Protein 3QT4 (pdb70)

CATH classification: 3.90.70.10

Foldseek 3Di:
DDPLVVVLVCLCVVLVDDDPDPVLSVLLSVQLVVLVVVQVVQVVCVVVVVFFFHFDDFNCSSPHLVRVLCQLQQAAFPQQADAQDQPPDPQDQKFFCVVFQADAQAALPSFLQLLLVLQQGLVQSQCCPVVVDRFAWASLLLLQPQVVLRGPRSRHDHNQSSLVVCQVAATAGCVVHPRDSDHDHNPDDSVRGPGGFSHKYWFAAQDLVSVSSCCHPRNKKKFFFQDGCQQVGTAAGADADPPADQPSTRGIWIFGMWHADPNFTWTKIAGNRALRGYPRRIYIYTGPPSCGRNRSRTIMHTHD

Nearest PDB structures (foldseek):
  3qt4-assembly1_A  TM=1.003E+00  e=3.198E-70  Tenebrio molitor
  3qj3-assembly2_B  TM=9.341E-01  e=1.009E-37  Tenebrio molitor
  2o6x-assembly1_A-2  TM=9.229E-01  e=3.311E-37  Fasciola hepatica
  3iej-assembly2_B  TM=9.621E-01  e=1.565E-31  Homo sapiens
  1glo-assembly1_A  TM=9.753E-01  e=6.256E-30  Homo sapiens

B-factor: mean 35.81, std 12.4, range [18.65, 113.49]

Sequence (304 aa):
KSLFQEQWSQFKLTHKKKSYSSPIEEEIRRRQLIFKDNVAKIAEHNAKFEKGEVTYSKAMNQQFGDMSKEEFLAYVNRGKAQNLRMMPYYVSSSKKPLAASVDWRSNAVSEVKDQGQCGSSWSFSTTGAVEGQLALQQRRGRLTSLSEQNLIDCSSSYGNAGCDGGWMDSAFSYIHDYGIMSESSAYPYEAQGDYCRFDSSQSVTTLSGYYDLPSGDENSLADAVGQAGPVAVAIDATDELQFYSGGLFYYDQQTCNQSDLNHGVLVVGYGSDNGQDYWILKNSWGSGWGESGYWRQVRNYGNNCGIATAASYPAL

InterPro domains:
  IPR000169 Cysteine peptidase, cysteine active site [PS00139] (134-145)
  IPR000668 Peptidase C1A, papain C-terminal [PF00112] (118-328)
  IPR000668 Peptidase C1A, papain C-terminal [PR00705] (134-149)
  IPR000668 Peptidase C1A, papain C-terminal [PR00705] (277-287)
  IPR000668 Peptidase C1A, papain C-terminal [PR00705] (292-298)
  IPR000668 Peptidase C1A, papain C-terminal [SM00645] (117-329)
  IPR013128 Peptidase C1A [PTHR12411] (22-324)
  IPR013201 Cathepsin propeptide inhibitor domain (I29) [PF08246] (28-88)
  IPR013201 Cathepsin propeptide inhibitor domain (I29) [SM00848] (28-88)
  IPR025660 Cysteine peptidase, histidine active site [PS00639] (275-285)
  IPR038765 Papain-like cysteine peptidase superfamily [SSF54001] (24-328)
  IPR039417 Papain-like cysteine endopeptidase [cd02248] (119-328)

Secondary structure (DSSP, 8-state):
--HHHHHHHHHHHHTT---SSHHHHHHHHHHHHHHHHHHHHHHHHHHTTSSSEEE---GGGG--HHHHHHHHHHT-----EEE-----SPPPS-EE-TTTS-----B--SSB-HHHHHHHHHHHHHIIIIIS----B-HHHHHHH-GGGT--TTB---HHHHHHHHHHS-B-BTTTS---SS-------GGG--B--SEEEEPPTT-HHHHHHHHHHT--EEEEE---GGGTTEEEEEE--SS--SS---EEEEEEEEEEETTEEEEEEE-SB-TTSTBTTEEEEESSSSSGGGTTTT-EEEE-

Structure (mmCIF, N/CA/C/O backbone):
data_3QT4
#
_entry.id   3QT4
#
_cell.length_a   57.634
_cell.length_b   89.322
_cell.length_c   70.076
_cell.angle_alpha   90.00
_cell.angle_beta   92.50
_cell.angle_gamma   90.00
#
_symmetry.space_group_name_H-M   'C 1 2 1'
#
loop_
_entity.id
_entity.type
_entity.pdbx_description
1 polymer 'Cathepsin-L-like midgut cysteine proteinase'
2 non-polymer 'PHOSPHATE ION'
3 non-polymer 'TETRAETHYLENE GLYCOL'
4 non-polymer 1-(2-METHOXY-ETHOXY)-2-{2-[2-(2-METHOXY-ETHOXY]-ETHOXY}-ETHANE
5 water water
#
loop_
_atom_site.group_PDB
_atom_site.id
_atom_site.type_symbol
_atom_site.label_atom_id
_atom_site.label_alt_id
_atom_site.label_comp_id
_atom_site.label_asym_id
_atom_site.label_entity_id
_atom_site.label_seq_id
_atom_site.pdbx_PDB_ins_code
_atom_site.Cartn_x
_atom_site.Cartn_y
_atom_site.Cartn_z
_atom_site.occupancy
_atom_site.B_iso_or_equiv
_atom_site.auth_seq_id
_atom_site.auth_comp_id
_atom_site.auth_asym_id
_atom_site.auth_atom_id
_atom_site.pdbx_PDB_model_num
ATOM 1 N N . LYS A 1 20 ? 29.315 -32.204 29.703 1.00 49.31 3 LYS A N 1
ATOM 2 C CA . LYS A 1 20 ? 27.917 -32.034 29.186 1.00 49.25 3 LYS A CA 1
ATOM 3 C C . LYS A 1 20 ? 27.909 -31.098 27.984 1.00 48.16 3 LYS A C 1
ATOM 4 O O . LYS A 1 20 ? 28.310 -29.938 28.090 1.00 48.48 3 LYS A O 1
ATOM 10 N N . SER A 1 21 ? 27.458 -31.600 26.840 1.00 46.65 4 SER A N 1
ATOM 11 C CA . SER A 1 21 ? 27.446 -30.785 25.635 1.00 45.20 4 SER A CA 1
ATOM 12 C C . SER A 1 21 ? 26.374 -29.703 25.701 1.00 44.13 4 SER A C 1
ATOM 13 O O . SER A 1 21 ? 25.434 -29.790 26.492 1.00 43.53 4 SER A O 1
ATOM 16 N N . LEU A 1 22 ? 26.530 -28.679 24.869 1.00 42.96 5 LEU A N 1
ATOM 17 C CA . LEU A 1 22 ? 25.503 -27.661 24.709 1.00 42.46 5 LEU A CA 1
ATOM 18 C C . LEU A 1 22 ? 24.160 -28.323 24.386 1.00 41.79 5 LEU A C 1
ATOM 19 O O . LEU A 1 22 ? 23.127 -27.995 24.984 1.00 41.61 5 LEU A O 1
ATOM 24 N N . PHE A 1 23 ? 24.195 -29.270 23.453 1.00 40.91 6 PHE A N 1
ATOM 25 C CA . PHE A 1 23 ? 22.990 -29.947 23.035 1.00 40.44 6 PHE A CA 1
ATOM 26 C C . PHE A 1 23 ? 22.330 -30.698 24.167 1.00 40.28 6 PHE A C 1
ATOM 27 O O . PHE A 1 23 ? 21.107 -30.644 24.301 1.00 39.51 6 PHE A O 1
ATOM 35 N N . GLN A 1 24 ? 23.137 -31.427 24.947 1.00 39.92 7 GLN A N 1
ATOM 36 C CA . GLN A 1 24 ? 22.625 -32.180 26.083 1.00 40.23 7 GLN A CA 1
ATOM 37 C C . GLN A 1 24 ? 21.966 -31.237 27.074 1.00 39.33 7 GLN A C 1
ATOM 38 O O . GLN A 1 24 ? 20.910 -31.541 27.631 1.00 38.59 7 GLN A O 1
ATOM 44 N N . GLU A 1 25 ? 22.586 -30.081 27.270 1.00 38.59 8 GLU A N 1
ATOM 45 C CA . GLU A 1 25 ? 22.029 -29.082 28.151 1.00 38.36 8 GLU A CA 1
ATOM 46 C C . GLU A 1 25 ? 20.748 -28.486 27.574 1.00 37.38 8 GLU A C 1
ATOM 47 O O . GLU A 1 25 ? 19.786 -28.298 28.298 1.00 37.01 8 GLU A O 1
ATOM 53 N N . GLN A 1 26 ? 20.742 -28.202 26.274 1.00 36.36 9 GLN A N 1
ATOM 54 C CA . GLN A 1 26 ? 19.533 -27.746 25.605 1.00 35.86 9 GLN A CA 1
ATOM 55 C C . GLN A 1 26 ? 18.417 -28.776 25.769 1.00 34.98 9 GLN A C 1
ATOM 56 O O . GLN A 1 26 ? 17.284 -28.415 26.067 1.00 34.33 9 GLN A O 1
ATOM 62 N N . TRP A 1 27 ? 18.765 -30.050 25.620 1.00 33.72 10 TRP A N 1
ATOM 63 C CA . TRP A 1 27 ? 17.799 -31.144 25.696 1.00 33.57 10 TRP A CA 1
ATOM 64 C C . TRP A 1 27 ? 17.277 -31.275 27.112 1.00 32.87 10 TRP A C 1
ATOM 65 O O . TRP A 1 27 ? 16.071 -31.439 27.339 1.00 31.93 10 TRP A O 1
ATOM 76 N N . SER A 1 28 ? 18.191 -31.168 28.065 1.00 32.39 11 SER A N 1
ATOM 77 C CA . SER A 1 28 ? 17.822 -31.224 29.481 1.00 32.44 11 SER A CA 1
ATOM 78 C C . SER A 1 28 ? 16.899 -30.065 29.842 1.00 31.67 11 SER A C 1
ATOM 79 O O . SER A 1 28 ? 15.878 -30.271 30.480 1.00 32.09 11 SER A O 1
ATOM 82 N N . GLN A 1 29 ? 17.242 -28.861 29.397 1.00 31.59 12 GLN A N 1
ATOM 83 C CA . GLN A 1 29 ? 16.406 -27.683 29.640 1.00 31.46 12 GLN A CA 1
ATOM 84 C C . GLN A 1 29 ? 15.050 -27.840 28.970 1.00 31.06 12 GLN A C 1
ATOM 85 O O . GLN A 1 29 ? 14.014 -27.499 29.546 1.00 30.96 12 GLN A O 1
ATOM 91 N N . PHE A 1 30 ? 15.061 -28.367 27.750 1.00 30.01 13 PHE A N 1
ATOM 92 C CA . PHE A 1 30 ? 13.825 -28.588 27.041 1.00 29.66 13 PHE A CA 1
ATOM 93 C C . PHE A 1 30 ? 12.883 -29.501 27.830 1.00 29.75 13 PHE A C 1
ATOM 94 O O . PHE A 1 30 ? 11.733 -29.154 28.053 1.00 29.46 13 PHE A O 1
ATOM 102 N N . LYS A 1 31 ? 13.382 -30.658 28.259 1.00 29.98 14 LYS A N 1
ATOM 103 C CA . LYS A 1 31 ? 12.548 -31.626 28.960 1.00 30.92 14 LYS A CA 1
ATOM 104 C C . LYS A 1 31 ? 12.042 -31.075 30.284 1.00 30.79 14 LYS A C 1
ATOM 105 O O . LYS A 1 31 ? 10.890 -31.285 30.645 1.00 30.60 14 LYS A O 1
ATOM 111 N N . LEU A 1 32 ? 12.924 -30.389 31.007 1.00 30.79 15 LEU A N 1
ATOM 112 C CA . LEU A 1 32 ? 12.574 -29.839 32.307 1.00 30.75 15 LEU A CA 1
ATOM 113 C C . LEU A 1 32 ? 11.503 -28.769 32.139 1.00 30.95 15 LEU A C 1
ATOM 114 O O . LEU A 1 32 ? 10.416 -28.896 32.682 1.00 30.70 15 LEU A O 1
ATOM 119 N N . THR A 1 33 ? 11.841 -27.734 31.375 1.00 31.52 16 THR A N 1
ATOM 120 C CA . THR A 1 33 ? 10.963 -26.607 31.103 1.00 32.81 16 THR A CA 1
ATOM 121 C C . THR A 1 33 ? 9.610 -27.072 30.609 1.00 33.30 16 THR A C 1
ATOM 122 O O . THR A 1 33 ? 8.582 -26.530 30.994 1.00 33.45 16 THR A O 1
ATOM 126 N N . HIS A 1 34 ? 9.608 -28.088 29.758 1.00 33.32 17 HIS A N 1
ATOM 127 C CA . HIS A 1 34 ? 8.346 -28.509 29.177 1.00 34.03 17 HIS A CA 1
ATOM 128 C C . HIS A 1 34 ? 7.772 -29.749 29.788 1.00 34.69 17 HIS A C 1
ATOM 129 O O . HIS A 1 34 ? 6.934 -30.409 29.179 1.00 35.27 17 HIS A O 1
ATOM 136 N N . LYS A 1 35 ? 8.226 -30.065 30.999 1.00 35.63 18 LYS A N 1
ATOM 137 C CA . LYS A 1 35 ? 7.564 -31.081 31.805 1.00 37.47 18 LYS A CA 1
ATOM 138 C C . LYS A 1 35 ? 7.493 -32.409 31.055 1.00 38.08 18 LYS A C 1
ATOM 139 O O . LYS A 1 35 ? 6.506 -33.163 31.180 1.00 38.33 18 LYS A O 1
ATOM 145 N N A LYS A 1 36 ? 8.537 -32.695 30.280 0.50 38.17 19 LYS A N 1
ATOM 146 N N B LYS A 1 36 ? 8.534 -32.694 30.274 0.50 37.98 19 LYS A N 1
ATOM 147 C CA A LYS A 1 36 ? 8.561 -33.896 29.461 0.50 38.39 19 LYS A CA 1
ATOM 148 C CA B LYS A 1 36 ? 8.552 -33.897 29.455 0.50 38.02 19 LYS A CA 1
ATOM 149 C C A LYS A 1 36 ? 8.860 -35.129 30.291 0.50 38.65 19 LYS A C 1
ATOM 150 C C B LYS A 1 36 ? 8.854 -35.125 30.292 0.50 38.44 19 LYS A C 1
ATOM 151 O O A LYS A 1 36 ? 9.848 -35.182 31.033 0.50 38.85 19 LYS A O 1
ATOM 152 O O B LYS A 1 36 ? 9.839 -35.170 31.040 0.50 38.66 19 LYS A O 1
ATOM 163 N N . SER A 1 37 ? 7.973 -36.108 30.173 1.00 38.50 20 SER A N 1
ATOM 164 C CA . SER A 1 37 ? 8.172 -37.409 30.760 1.00 39.26 20 SER A CA 1
ATOM 165 C C . SER A 1 37 ? 7.659 -38.333 29.678 1.00 38.51 20 SER A C 1
ATOM 166 O O . SER A 1 37 ? 6.446 -38.459 29.486 1.00 38.83 20 SER A O 1
ATOM 169 N N . TYR A 1 38 ? 8.576 -38.932 28.924 1.00 37.06 21 TYR A N 1
ATOM 170 C CA . TYR A 1 38 ? 8.161 -39.708 27.768 1.00 35.93 21 TYR A CA 1
ATOM 171 C C . TYR A 1 38 ? 7.652 -41.077 28.147 1.00 36.09 21 TYR A C 1
ATOM 172 O O . TYR A 1 38 ? 8.006 -41.617 29.188 1.00 36.48 21 TYR A O 1
ATOM 181 N N . SER A 1 39 ? 6.795 -41.609 27.292 1.00 36.44 22 SER A N 1
ATOM 182 C CA . SER A 1 39 ? 6.154 -42.897 27.489 1.00 37.01 22 SER A CA 1
ATOM 183 C C . SER A 1 39 ? 7.164 -44.046 27.636 1.00 36.90 22 SER A C 1
ATOM 184 O O . SER A 1 39 ? 6.865 -45.060 28.275 1.00 37.55 22 SER A O 1
ATOM 187 N N . SER A 1 40 ? 8.360 -43.872 27.077 1.00 35.75 23 SER A N 1
ATOM 188 C CA . SER A 1 40 ? 9.365 -44.936 27.068 1.00 34.43 23 SER A CA 1
ATOM 189 C C . SER A 1 40 ? 10.750 -44.364 26.820 1.00 33.70 23 SER A C 1
ATOM 190 O O . SER A 1 40 ? 10.883 -43.258 26.276 1.00 32.99 23 SER A O 1
ATOM 193 N N . PRO A 1 41 ? 11.794 -45.104 27.235 1.00 33.26 24 PRO A N 1
ATOM 194 C CA . PRO A 1 41 ? 13.139 -44.662 26.904 1.00 32.70 24 PRO A CA 1
ATOM 195 C C . PRO A 1 41 ? 13.342 -44.453 25.406 1.00 32.02 24 PRO A C 1
ATOM 196 O O . PRO A 1 41 ? 13.976 -43.473 25.028 1.00 32.16 24 PRO A O 1
ATOM 200 N N . ILE A 1 42 ? 12.807 -45.349 24.572 1.00 31.55 25 ILE A N 1
ATOM 201 C CA . ILE A 1 42 ? 12.992 -45.216 23.123 1.00 31.38 25 ILE A CA 1
ATOM 202 C C . ILE A 1 42 ? 12.297 -43.958 22.612 1.00 31.05 25 ILE A C 1
ATOM 203 O O . ILE A 1 42 ? 12.849 -43.208 21.816 1.00 30.98 25 ILE A O 1
ATOM 208 N N . GLU A 1 43 ? 11.092 -43.729 23.105 1.00 31.61 26 GLU A N 1
ATOM 209 C CA . GLU A 1 43 ? 10.371 -42.512 22.779 1.00 31.73 26 GLU A CA 1
ATOM 210 C C . GLU A 1 43 ? 11.216 -41.286 23.105 1.00 31.14 26 GLU A C 1
ATOM 211 O O . GLU A 1 43 ? 11.349 -40.391 22.278 1.00 31.06 26 GLU A O 1
ATOM 217 N N A GLU A 1 44 ? 11.812 -41.261 24.292 0.50 31.17 27 GLU A N 1
ATOM 218 N N B GLU A 1 44 ? 11.803 -41.268 24.301 0.50 30.76 27 GLU A N 1
ATOM 219 C CA A GLU A 1 44 ? 12.654 -40.138 24.673 0.50 31.32 27 GLU A CA 1
ATOM 220 C CA B GLU A 1 44 ? 12.673 -40.174 24.728 0.50 30.50 27 GLU A CA 1
ATOM 221 C C A GLU A 1 44 ? 13.834 -39.981 23.722 0.50 31.10 27 GLU A C 1
ATOM 222 C C B GLU A 1 44 ? 13.830 -39.991 23.748 0.50 30.64 27 GLU A C 1
ATOM 223 O O A GLU A 1 44 ? 14.200 -38.861 23.352 0.50 31.00 27 GLU A O 1
ATOM 224 O O B GLU A 1 44 ? 14.175 -38.863 23.385 0.50 30.57 27 GLU A O 1
ATOM 235 N N . ILE A 1 45 ? 14.420 -41.109 23.329 1.00 30.86 28 ILE A N 1
ATOM 236 C CA . ILE A 1 45 ? 15.574 -41.101 22.437 1.00 30.44 28 ILE A CA 1
ATOM 237 C C . ILE A 1 45 ? 15.187 -40.563 21.078 1.00 29.91 28 ILE A C 1
ATOM 238 O O . ILE A 1 45 ? 15.903 -39.746 20.512 1.00 30.03 28 ILE A O 1
ATOM 243 N N A ARG A 1 46 ? 14.045 -41.010 20.568 0.50 29.88 29 ARG A N 1
ATOM 244 N N B ARG A 1 46 ? 14.056 -41.026 20.555 0.50 30.07 29 ARG A N 1
ATOM 245 C CA A ARG A 1 46 ? 13.558 -40.550 19.271 0.50 30.03 29 ARG A CA 1
ATOM 246 C CA B ARG A 1 46 ? 13.562 -40.532 19.273 0.50 30.41 29 ARG A CA 1
ATOM 247 C C A ARG A 1 46 ? 13.218 -39.064 19.306 0.50 29.89 29 ARG A C 1
ATOM 248 C C B ARG A 1 46 ? 13.352 -39.031 19.364 0.50 30.05 29 ARG A C 1
ATOM 249 O O A ARG A 1 46 ? 13.427 -38.358 18.329 0.50 29.82 29 ARG A O 1
ATOM 250 O O B ARG A 1 46 ? 13.795 -38.284 18.503 0.50 29.82 29 ARG A O 1
ATOM 265 N N . ARG A 1 47 ? 12.700 -38.607 20.442 1.00 29.79 30 ARG A N 1
ATOM 266 C CA . ARG A 1 47 ? 12.328 -37.214 20.626 1.00 30.10 30 ARG A CA 1
ATOM 267 C C . ARG A 1 47 ? 13.557 -36.347 20.756 1.00 29.96 30 ARG A C 1
ATOM 268 O O . ARG A 1 47 ? 13.600 -35.241 20.245 1.00 30.17 30 ARG A O 1
ATOM 276 N N . GLN A 1 48 ? 14.569 -36.879 21.424 1.00 30.00 31 GLN A N 1
ATOM 277 C CA . GLN A 1 48 ? 15.842 -36.209 21.526 1.00 30.40 31 GLN A CA 1
ATOM 278 C C . GLN A 1 48 ? 16.402 -35.881 20.151 1.00 30.10 31 GLN A C 1
ATOM 279 O O . GLN A 1 48 ? 16.892 -34.770 19.928 1.00 30.09 31 GLN A O 1
ATOM 285 N N . LEU A 1 49 ? 16.335 -36.857 19.243 1.00 30.01 32 LEU A N 1
ATOM 286 C CA . LEU A 1 49 ? 16.832 -36.694 17.884 1.00 30.27 32 LEU A CA 1
ATOM 287 C C . LEU A 1 49 ? 15.988 -35.687 17.110 1.00 29.68 32 LEU A C 1
ATOM 288 O O . LEU A 1 49 ? 16.514 -34.887 16.345 1.00 29.48 32 LEU A O 1
ATOM 293 N N . ILE A 1 50 ? 14.678 -35.707 17.328 1.00 29.14 33 ILE A N 1
ATOM 294 C CA . ILE A 1 50 ? 13.819 -34.729 16.669 1.00 29.16 33 ILE A CA 1
ATOM 295 C C . ILE A 1 50 ? 14.184 -33.342 17.190 1.00 29.30 33 ILE A C 1
ATOM 296 O O . ILE A 1 50 ? 14.366 -32.405 16.428 1.00 29.45 33 ILE A O 1
ATOM 301 N N . PHE A 1 51 ? 14.341 -33.245 18.503 1.00 29.53 34 PHE A N 1
ATOM 302 C CA . PHE A 1 51 ? 14.734 -32.008 19.149 1.00 29.32 34 PHE A CA 1
ATOM 303 C C . PHE A 1 51 ? 16.032 -31.485 18.570 1.00 29.53 34 PHE A C 1
ATOM 304 O O . PHE A 1 51 ? 16.147 -30.301 18.281 1.00 28.88 34 PHE A O 1
ATOM 312 N N . LYS A 1 52 ? 17.018 -32.372 18.427 1.00 30.92 35 LYS A N 1
ATOM 313 C CA . LYS A 1 52 ? 18.305 -32.014 17.823 1.00 31.79 35 LYS A CA 1
ATOM 314 C C . LYS A 1 52 ? 18.074 -31.416 16.444 1.00 31.50 35 LYS A C 1
ATOM 315 O O . LYS A 1 52 ? 18.627 -30.379 16.111 1.00 31.38 35 LYS A O 1
ATOM 321 N N . ASP A 1 53 ? 17.248 -32.080 15.647 1.00 31.51 36 ASP A N 1
ATOM 322 C CA . ASP A 1 53 ? 16.961 -31.601 14.317 1.00 31.98 36 ASP A CA 1
ATOM 323 C C . ASP A 1 53 ? 16.311 -30.216 14.379 1.00 31.77 36 ASP A C 1
ATOM 324 O O . ASP A 1 53 ? 16.673 -29.307 13.611 1.00 31.77 36 ASP A O 1
ATOM 329 N N . ASN A 1 54 ? 15.378 -30.057 15.314 1.00 30.53 37 ASN A N 1
ATOM 330 C CA . ASN A 1 54 ? 14.679 -28.791 15.498 1.00 30.58 37 ASN A CA 1
ATOM 331 C C . ASN A 1 54 ? 15.606 -27.667 15.936 1.00 30.44 37 ASN A C 1
ATOM 332 O O . ASN A 1 54 ? 15.543 -26.564 15.416 1.00 30.01 37 ASN A O 1
ATOM 337 N N . VAL A 1 55 ? 16.486 -27.967 16.872 1.00 30.87 38 VAL A N 1
ATOM 338 C CA . VAL A 1 55 ? 17.509 -27.012 17.277 1.00 31.27 38 VAL A CA 1
ATOM 339 C C . VAL A 1 55 ? 18.274 -26.510 16.034 1.00 31.45 38 VAL A C 1
ATOM 340 O O . VAL A 1 55 ? 18.493 -25.310 15.889 1.00 31.73 38 VAL A O 1
ATOM 344 N N . ALA A 1 56 ? 18.650 -27.427 15.140 1.00 30.97 39 ALA A N 1
ATOM 345 C CA . ALA A 1 56 ? 19.370 -27.046 13.917 1.00 31.16 39 ALA A CA 1
ATOM 346 C C . ALA A 1 56 ? 18.522 -26.150 13.028 1.00 30.94 39 ALA A C 1
ATOM 347 O O . ALA A 1 56 ? 19.006 -25.133 12.530 1.00 31.23 39 ALA A O 1
ATOM 349 N N . LYS A 1 57 ? 17.255 -26.518 12.857 1.00 30.79 40 LYS A N 1
ATOM 350 C CA . LYS A 1 57 ? 16.335 -25.758 12.011 1.00 31.42 40 LYS A CA 1
ATOM 351 C C . LYS A 1 57 ? 16.130 -24.357 12.548 1.00 31.15 40 LYS A C 1
ATOM 352 O O . LYS A 1 57 ? 16.115 -23.381 11.789 1.00 31.29 40 LYS A O 1
ATOM 358 N N . ILE A 1 58 ? 15.978 -24.270 13.865 1.00 30.54 41 ILE A N 1
ATOM 359 C CA . ILE A 1 58 ? 15.832 -23.006 14.527 1.00 30.61 41 ILE A CA 1
ATOM 360 C C . ILE A 1 58 ? 17.098 -22.194 14.314 1.00 30.96 41 ILE A C 1
ATOM 361 O O . ILE A 1 58 ? 17.018 -21.032 13.914 1.00 31.60 41 ILE A O 1
ATOM 366 N N . ALA A 1 59 ? 18.257 -22.804 14.560 1.00 31.50 42 ALA A N 1
ATOM 367 C CA . ALA A 1 59 ? 19.528 -22.111 14.374 1.00 32.38 42 ALA A CA 1
ATOM 368 C C . ALA A 1 59 ? 19.683 -21.661 12.927 1.00 32.79 42 ALA A C 1
ATOM 369 O O . ALA A 1 59 ? 20.067 -20.528 12.686 1.00 33.39 42 ALA A O 1
ATOM 371 N N . GLU A 1 60 ? 19.348 -22.532 11.973 1.00 33.27 43 GLU A N 1
ATOM 372 C CA . GLU A 1 60 ? 19.403 -22.170 10.553 1.00 34.25 43 GLU A CA 1
ATOM 373 C C . GLU A 1 60 ? 18.507 -20.960 10.300 1.00 34.41 43 GLU A C 1
ATOM 374 O O . GLU A 1 60 ? 18.930 -19.964 9.713 1.00 34.57 43 GLU A O 1
ATOM 380 N N . HIS A 1 61 ? 17.271 -21.030 10.774 1.00 34.40 44 HIS A N 1
ATOM 381 C CA . HIS A 1 61 ? 16.392 -19.890 10.624 1.00 34.05 44 HIS A CA 1
ATOM 382 C C . HIS A 1 61 ? 16.963 -18.634 11.258 1.00 34.26 44 HIS A C 1
ATOM 383 O O . HIS A 1 61 ? 16.910 -17.561 10.660 1.00 33.61 44 HIS A O 1
ATOM 390 N N . ASN A 1 62 ? 17.458 -18.747 12.489 1.00 34.82 45 ASN A N 1
ATOM 391 C CA . ASN A 1 62 ? 17.949 -17.559 13.179 1.00 35.74 45 ASN A CA 1
ATOM 392 C C . ASN A 1 62 ? 19.195 -16.974 12.554 1.00 36.93 45 ASN A C 1
ATOM 393 O O . ASN A 1 62 ? 19.418 -15.775 12.651 1.00 37.44 45 ASN A O 1
ATOM 398 N N . ALA A 1 63 ? 19.991 -17.818 11.898 1.00 38.20 46 ALA A N 1
ATOM 399 C CA . ALA A 1 63 ? 21.130 -17.342 11.117 1.00 38.93 46 ALA A CA 1
ATOM 400 C C . ALA A 1 63 ? 20.603 -16.378 10.066 1.00 39.54 46 ALA A C 1
ATOM 401 O O . ALA A 1 63 ? 21.120 -15.274 9.915 1.00 39.66 46 ALA A O 1
ATOM 403 N N . LYS A 1 64 ? 19.542 -16.790 9.373 1.00 40.18 47 LYS A N 1
ATOM 404 C CA . LYS A 1 64 ? 18.910 -15.962 8.355 1.00 40.85 47 LYS A CA 1
ATOM 405 C C . LYS A 1 64 ? 18.384 -14.674 8.955 1.00 41.40 47 LYS A C 1
ATOM 406 O O . LYS A 1 64 ? 18.519 -13.604 8.357 1.00 41.44 47 LYS A O 1
ATOM 412 N N . PHE A 1 65 ? 17.810 -14.783 10.154 1.00 41.86 48 PHE A N 1
ATOM 413 C CA . PHE A 1 65 ? 17.244 -13.647 10.851 1.00 42.24 48 PHE A CA 1
ATOM 414 C C . PHE A 1 65 ? 18.307 -12.604 11.180 1.00 43.55 48 PHE A C 1
ATOM 415 O O . PHE A 1 65 ? 18.131 -11.424 10.886 1.00 43.74 48 PHE A O 1
ATOM 423 N N . GLU A 1 66 ? 19.406 -13.045 11.789 1.00 44.51 49 GLU A N 1
ATOM 424 C CA . GLU A 1 66 ? 20.502 -12.146 12.131 1.00 45.76 49 GLU A CA 1
ATOM 425 C C . GLU A 1 66 ? 21.098 -11.485 10.884 1.00 46.00 49 GLU A C 1
ATOM 426 O O . GLU A 1 66 ? 21.610 -10.377 10.962 1.00 46.44 49 GLU A O 1
ATOM 432 N N . LYS A 1 67 ? 21.017 -12.167 9.746 1.00 46.21 50 LYS A N 1
ATOM 433 C CA . LYS A 1 67 ? 21.465 -11.603 8.482 1.00 46.44 50 LYS A CA 1
ATOM 434 C C . LYS A 1 67 ? 20.415 -10.673 7.875 1.00 46.65 50 LYS A C 1
ATOM 435 O O . LYS A 1 67 ? 20.655 -10.050 6.835 1.00 47.40 50 LYS A O 1
ATOM 441 N N . GLY A 1 68 ? 19.252 -10.585 8.519 1.00 46.36 51 GLY A N 1
ATOM 442 C CA . GLY A 1 68 ? 18.179 -9.718 8.056 1.00 45.69 51 GLY A CA 1
ATOM 443 C C . GLY A 1 68 ? 17.491 -10.276 6.826 1.00 45.45 51 GLY A C 1
ATOM 444 O O . GLY A 1 68 ? 16.844 -9.541 6.077 1.00 45.31 51 GLY A O 1
ATOM 445 N N . GLU A 1 69 ? 17.640 -11.581 6.617 1.00 44.83 52 GLU A N 1
ATOM 446 C CA . GLU A 1 69 ? 17.003 -12.263 5.498 1.00 44.38 52 GLU A CA 1
ATOM 447 C C . GLU A 1 69 ? 15.578 -12.703 5.842 1.00 43.51 52 GLU A C 1
ATOM 448 O O . GLU A 1 69 ? 14.807 -13.075 4.957 1.00 43.59 52 GLU A O 1
ATOM 454 N N . VAL A 1 70 ? 15.240 -12.664 7.131 1.00 42.36 53 VAL A N 1
ATOM 455 C CA . VAL A 1 70 ? 13.871 -12.895 7.594 1.00 41.08 53 VAL A CA 1
ATOM 456 C C . VAL A 1 70 ? 13.577 -11.907 8.711 1.00 39.87 53 VAL A C 1
ATOM 457 O O . VAL A 1 70 ? 14.482 -11.483 9.414 1.00 40.46 53 VAL A O 1
ATOM 461 N N . THR A 1 71 ? 12.318 -11.535 8.868 1.00 38.84 54 THR A N 1
ATOM 462 C CA . THR A 1 71 ? 11.943 -10.469 9.791 1.00 38.14 54 THR A CA 1
ATOM 463 C C . THR A 1 71 ? 11.566 -10.997 11.162 1.00 36.94 54 THR A C 1
ATOM 464 O O . THR A 1 71 ? 11.278 -10.226 12.087 1.00 37.69 54 THR A O 1
ATOM 468 N N . TYR A 1 72 ? 11.570 -12.314 11.306 1.00 34.99 55 TYR A N 1
ATOM 469 C CA . TYR A 1 72 ? 11.169 -12.895 12.565 1.00 33.06 55 TYR A CA 1
ATOM 470 C C . TYR A 1 72 ? 12.139 -13.978 12.976 1.00 31.78 55 TYR A C 1
ATOM 471 O O . TYR A 1 72 ? 12.792 -14.588 12.141 1.00 31.63 55 TYR A O 1
ATOM 480 N N . SER A 1 73 ? 12.197 -14.223 14.274 1.00 30.70 56 SER A N 1
ATOM 481 C CA . SER A 1 73 ? 13.148 -15.150 14.833 1.00 30.24 56 SER A CA 1
ATOM 482 C C . SER A 1 73 ? 12.405 -16.406 15.222 1.00 29.58 56 SER A C 1
ATOM 483 O O . SER A 1 73 ? 11.177 -16.398 15.400 1.00 29.60 56 SER A O 1
ATOM 486 N N . LYS A 1 74 ? 13.154 -17.483 15.365 1.00 29.08 57 LYS A N 1
ATOM 487 C CA . LYS A 1 74 ? 12.606 -18.694 15.934 1.00 29.06 57 LYS A CA 1
ATOM 488 C C . LYS A 1 74 ? 13.265 -19.003 17.259 1.00 29.16 57 LYS A C 1
ATOM 489 O O . LYS A 1 74 ? 14.335 -18.478 17.566 1.00 29.80 57 LYS A O 1
ATOM 495 N N . ALA A 1 75 ? 12.597 -19.816 18.068 1.00 28.81 58 ALA A N 1
ATOM 496 C CA . ALA A 1 75 ? 13.155 -20.236 19.332 1.00 28.50 58 ALA A CA 1
ATOM 497 C C . ALA A 1 75 ? 12.505 -21.536 19.725 1.00 28.51 58 ALA A C 1
ATOM 498 O O . ALA A 1 75 ? 11.383 -21.841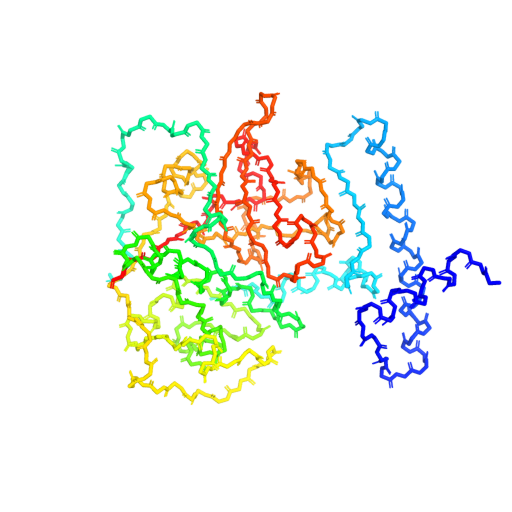 19.310 1.00 27.80 58 ALA A O 1
ATOM 500 N N . MET A 1 76 ? 13.230 -22.286 20.542 1.00 28.27 59 MET A N 1
ATOM 501 C CA . MET A 1 76 ? 12.744 -23.530 21.081 1.00 28.08 59 MET A CA 1
ATOM 502 C C . MET A 1 76 ? 11.486 -23.268 21.893 1.00 27.76 59 MET A C 1
ATOM 503 O O . MET A 1 76 ? 11.322 -22.221 22.509 1.00 27.87 59 MET A O 1
ATOM 508 N N . ASN A 1 77 ? 10.577 -24.217 21.872 1.00 26.98 60 ASN A N 1
ATOM 509 C CA . ASN A 1 77 ? 9.408 -24.115 22.700 1.00 26.93 60 ASN A CA 1
ATOM 510 C C . ASN A 1 77 ? 8.975 -25.545 22.949 1.00 27.15 60 ASN A C 1
ATOM 511 O O . ASN A 1 77 ? 9.726 -26.474 22.630 1.00 27.89 60 ASN A O 1
ATOM 516 N N . GLN A 1 78 ? 7.767 -25.737 23.463 1.00 26.70 61 GLN A N 1
ATOM 517 C CA A GLN A 1 78 ? 7.370 -27.085 23.838 0.50 27.01 61 GLN A CA 1
ATOM 518 C CA B GLN A 1 78 ? 7.241 -27.047 23.821 0.50 26.60 61 GLN A CA 1
ATOM 519 C C . GLN A 1 78 ? 7.182 -28.008 22.631 1.00 26.67 61 GLN A C 1
ATOM 520 O O . GLN A 1 78 ? 7.096 -29.226 22.796 1.00 26.41 61 GLN A O 1
ATOM 531 N N . PHE A 1 79 ? 7.190 -27.450 21.417 1.00 26.53 62 PHE A N 1
ATOM 532 C CA . PHE A 1 79 ? 7.130 -28.281 20.206 1.00 26.22 62 PHE A CA 1
ATOM 533 C C . PHE A 1 79 ? 8.506 -28.737 19.749 1.00 26.42 62 PHE A C 1
ATOM 534 O O . PHE A 1 79 ? 8.662 -29.290 18.650 1.00 26.56 62 PHE A O 1
ATOM 542 N N . GLY A 1 80 ? 9.502 -28.499 20.590 1.00 26.66 63 GLY A N 1
ATOM 543 C CA . GLY A 1 80 ? 10.878 -28.824 20.250 1.00 27.58 63 GLY A CA 1
ATOM 544 C C . GLY A 1 80 ? 11.082 -30.267 19.882 1.00 27.80 63 GLY A C 1
ATOM 545 O O . GLY A 1 80 ? 11.981 -30.579 19.136 1.00 28.53 63 GLY A O 1
ATOM 546 N N . ASP A 1 81 ? 10.228 -31.148 20.386 1.00 28.45 64 ASP A N 1
ATOM 547 C CA . ASP A 1 81 ? 10.419 -32.570 20.204 1.00 29.25 64 ASP A CA 1
ATOM 548 C C . ASP A 1 81 ? 9.472 -33.128 19.150 1.00 29.87 64 ASP A C 1
ATOM 549 O O . ASP A 1 81 ? 9.259 -34.338 19.064 1.00 29.80 64 ASP A O 1
ATOM 554 N N . MET A 1 82 ? 8.890 -32.227 18.364 1.00 30.06 65 MET A N 1
ATOM 555 C CA . MET A 1 82 ? 7.976 -32.616 17.312 1.00 30.40 65 MET A CA 1
ATOM 556 C C . MET A 1 82 ? 8.592 -32.345 15.971 1.00 30.07 65 MET A C 1
ATOM 557 O O . MET A 1 82 ? 9.211 -31.309 15.748 1.00 29.82 65 MET A O 1
ATOM 562 N N . SER A 1 83 ? 8.422 -33.301 15.079 1.00 30.38 66 SER A N 1
ATOM 563 C CA . SER A 1 83 ? 8.898 -33.158 13.721 1.00 30.97 66 SER A CA 1
ATOM 564 C C . SER A 1 83 ? 7.919 -32.258 12.991 1.00 30.94 66 SER A C 1
ATOM 565 O O . SER A 1 83 ? 6.800 -32.013 13.473 1.00 30.25 66 SER A O 1
ATOM 568 N N . LYS A 1 84 ? 8.328 -31.775 11.826 1.00 31.58 67 LYS A N 1
ATOM 569 C CA . LYS A 1 84 ? 7.445 -30.956 11.011 1.00 32.57 67 LYS A CA 1
ATOM 570 C C . LYS A 1 84 ? 6.160 -31.700 10.673 1.00 31.69 67 LYS A C 1
ATOM 571 O O . LYS A 1 84 ? 5.103 -31.101 10.658 1.00 31.31 67 LYS A O 1
ATOM 577 N N . GLU A 1 85 ? 6.268 -33.001 10.401 1.00 31.15 68 GLU A N 1
ATOM 578 C CA . GLU A 1 85 ? 5.111 -33.840 10.106 1.00 31.38 68 GLU A CA 1
ATOM 579 C C . GLU A 1 85 ? 4.162 -33.901 11.296 1.00 30.26 68 GLU A C 1
ATOM 580 O O . GLU A 1 85 ? 2.961 -33.756 11.145 1.00 30.40 68 GLU A O 1
ATOM 586 N N . GLU A 1 86 ? 4.707 -34.137 12.479 1.00 29.58 69 GLU A N 1
ATOM 587 C CA . GLU A 1 86 ? 3.879 -34.145 13.682 1.00 29.29 69 GLU A CA 1
ATOM 588 C C . GLU A 1 86 ? 3.294 -32.790 13.956 1.00 28.72 69 GLU A C 1
ATOM 589 O O . GLU A 1 86 ? 2.145 -32.694 14.326 1.00 29.40 69 GLU A O 1
ATOM 595 N N . PHE A 1 87 ? 4.082 -31.740 13.779 1.00 28.43 70 PHE A N 1
ATOM 596 C CA . PHE A 1 87 ? 3.535 -30.423 13.979 1.00 28.06 70 PHE A CA 1
ATOM 597 C C . PHE A 1 87 ? 2.401 -30.146 13.010 1.00 27.83 70 PHE A C 1
ATOM 598 O O . PHE A 1 87 ? 1.362 -29.644 13.414 1.00 26.45 70 PHE A O 1
ATOM 606 N N . LEU A 1 88 ? 2.612 -30.477 11.735 1.00 27.99 71 LEU A N 1
ATOM 607 C CA . LEU A 1 88 ? 1.549 -30.312 10.752 1.00 28.64 71 LEU A C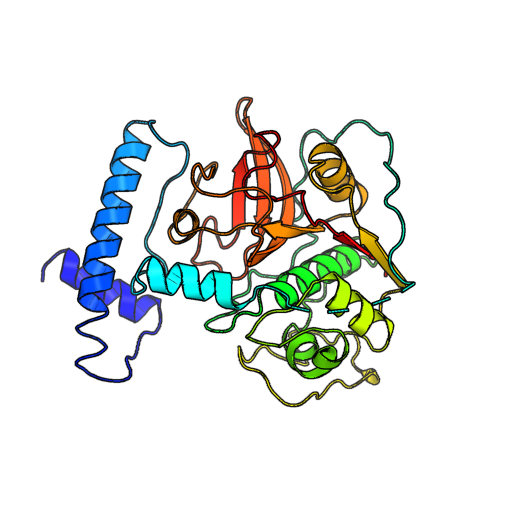A 1
ATOM 608 C C . LEU A 1 88 ? 0.341 -31.172 11.096 1.00 28.70 71 LEU A C 1
ATOM 609 O O . LEU A 1 88 ? -0.776 -30.711 11.002 1.00 29.69 71 LEU A O 1
ATOM 614 N N . ALA A 1 89 ? 0.556 -32.424 11.493 1.00 28.81 72 ALA A N 1
ATOM 615 C CA . ALA A 1 89 ? -0.568 -33.259 11.904 1.00 28.63 72 ALA A CA 1
ATOM 616 C C . ALA A 1 89 ? -1.279 -32.548 13.048 1.00 28.41 72 ALA A C 1
ATOM 617 O O . ALA A 1 89 ? -2.501 -32.507 13.103 1.00 28.37 72 ALA A O 1
ATOM 619 N N . TYR A 1 90 ? -0.492 -31.985 13.960 1.00 28.31 73 TYR A N 1
ATOM 620 C CA . TYR A 1 90 ? -1.036 -31.285 15.111 1.00 28.48 73 TYR A CA 1
ATOM 621 C C . TYR A 1 90 ? -1.958 -30.135 14.712 1.00 28.27 73 TYR A C 1
ATOM 622 O O . TYR A 1 90 ? -3.116 -30.066 15.157 1.00 27.79 73 TYR A O 1
ATOM 631 N N . VAL A 1 91 ? -1.463 -29.234 13.873 1.00 28.28 74 VAL A N 1
ATOM 632 C CA . VAL A 1 91 ? -2.301 -28.105 13.449 1.00 28.88 74 VAL A CA 1
ATOM 633 C C . VAL A 1 91 ? -3.422 -28.568 12.511 1.00 29.75 74 VAL A C 1
ATOM 634 O O . VAL A 1 91 ? -4.503 -27.997 12.504 1.00 30.07 74 VAL A O 1
ATOM 638 N N . ASN A 1 92 ? -3.179 -29.628 11.746 1.00 30.67 75 ASN A N 1
ATOM 639 C CA . ASN A 1 92 ? -4.229 -30.184 10.882 1.00 31.80 75 ASN A CA 1
ATOM 640 C C . ASN A 1 92 ? -5.295 -30.969 11.621 1.00 32.69 75 ASN A C 1
ATOM 641 O O . ASN A 1 92 ? -6.396 -31.176 11.105 1.00 32.43 75 ASN A O 1
ATOM 646 N N . ARG A 1 93 ? -4.973 -31.401 12.834 1.00 33.39 76 ARG A N 1
ATOM 647 C CA . ARG A 1 93 ? -5.871 -32.267 13.553 1.00 35.05 76 ARG A CA 1
ATOM 648 C C . ARG A 1 93 ? -7.191 -31.569 13.847 1.00 36.30 76 ARG A C 1
ATOM 649 O O . ARG A 1 93 ? -8.237 -32.215 13.927 1.00 36.46 76 ARG A O 1
ATOM 657 N N . GLY A 1 94 ? -7.135 -30.250 14.008 1.00 37.48 77 GLY A N 1
ATOM 658 C CA . GLY A 1 94 ? -8.318 -29.468 14.355 1.00 39.85 77 GLY A CA 1
ATOM 659 C C . GLY A 1 94 ? -9.060 -28.808 13.206 1.00 40.89 77 GLY A C 1
ATOM 660 O O . GLY A 1 94 ? -9.867 -27.914 13.432 1.00 40.64 77 GLY A O 1
ATOM 661 N N . LYS A 1 95 ? -8.788 -29.239 11.980 1.00 42.91 78 LYS A N 1
ATOM 662 C CA . LYS A 1 95 ? -9.573 -28.799 10.826 1.00 45.39 78 LYS A CA 1
ATOM 663 C C . LYS A 1 95 ? -11.044 -29.147 11.030 1.00 46.83 78 LYS A C 1
ATOM 664 O O . LYS A 1 95 ? -11.370 -30.307 11.266 1.00 47.09 78 LYS A O 1
ATOM 670 N N . ALA A 1 96 ? -11.915 -28.143 10.932 1.00 48.76 79 ALA A N 1
ATOM 671 C CA . ALA A 1 96 ? -13.372 -28.316 11.023 1.00 50.72 79 ALA A CA 1
ATOM 672 C C . ALA A 1 96 ? -13.924 -29.224 9.919 1.00 52.41 79 ALA A C 1
ATOM 673 O O . ALA A 1 96 ? -13.407 -29.226 8.799 1.00 52.69 79 ALA A O 1
ATOM 675 N N . GLN A 1 97 ? -14.981 -29.975 10.236 1.00 54.23 80 GLN A N 1
ATOM 676 C CA . GLN A 1 97 ? -15.633 -30.857 9.265 1.00 55.91 80 GLN A CA 1
ATOM 677 C C . GLN A 1 97 ? -16.799 -30.167 8.544 1.00 56.34 80 GLN A C 1
ATOM 678 O O . GLN A 1 97 ? -17.768 -29.716 9.170 1.00 56.91 80 GLN A O 1
ATOM 684 N N . ASN A 1 104 ? -30.078 -17.433 10.229 1.00 58.93 87 ASN A N 1
ATOM 685 C CA . ASN A 1 104 ? -29.715 -18.262 11.374 1.00 58.31 87 ASN A CA 1
ATOM 686 C C . ASN A 1 104 ? -29.152 -17.390 12.498 1.00 57.89 87 ASN A C 1
ATOM 687 O O . ASN A 1 104 ? -29.904 -16.647 13.140 1.00 58.12 87 ASN A O 1
ATOM 692 N N . LEU A 1 105 ? -27.844 -17.473 12.738 1.00 56.80 88 LEU A N 1
ATOM 693 C CA . LEU A 1 105 ? -27.204 -16.620 13.738 1.00 55.77 88 LEU A CA 1
ATOM 694 C C . LEU A 1 105 ? -26.154 -15.738 13.105 1.00 55.11 88 LEU A C 1
ATOM 695 O O . LEU A 1 105 ? -25.729 -14.751 13.696 1.00 54.75 88 LEU A O 1
ATOM 700 N N . ARG A 1 106 ? -25.745 -16.110 11.896 1.00 54.83 89 ARG A N 1
ATOM 701 C CA . ARG A 1 106 ? -24.805 -15.327 11.122 1.00 54.96 89 ARG A CA 1
ATOM 702 C C . ARG A 1 106 ? -25.458 -14.006 10.737 1.00 55.29 89 ARG A C 1
ATOM 703 O O . ARG A 1 106 ? -26.502 -13.972 10.073 1.00 55.31 89 ARG A O 1
ATOM 711 N N . MET A 1 107 ? -24.848 -12.927 11.200 1.00 55.66 90 MET A N 1
ATOM 712 C CA A MET A 1 107 ? -25.281 -11.574 10.866 0.50 55.93 90 MET A CA 1
ATOM 713 C CA B MET A 1 107 ? -25.280 -11.587 10.837 0.50 55.87 90 MET A CA 1
ATOM 714 C C . MET A 1 107 ? -24.286 -10.997 9.860 1.00 56.03 90 MET A C 1
ATOM 715 O O . MET A 1 107 ? -23.082 -11.309 9.924 1.00 56.04 90 MET A O 1
ATOM 724 N N . PRO A 1 108 ? -24.768 -10.144 8.930 1.00 56.31 91 PRO A N 1
ATOM 725 C CA . PRO A 1 108 ? -23.768 -9.691 7.971 1.00 56.26 91 PRO A CA 1
ATOM 726 C C . PRO A 1 108 ? -22.892 -8.622 8.610 1.00 55.96 91 PRO A C 1
ATOM 727 O O . PRO A 1 108 ? -23.408 -7.764 9.347 1.00 56.12 91 PRO A O 1
ATOM 731 N N . TYR A 1 109 ? -21.583 -8.697 8.384 1.00 55.64 92 TYR A N 1
ATOM 732 C CA A TYR A 1 109 ? -20.744 -7.608 8.839 0.80 55.54 92 TYR A CA 1
ATOM 733 C CA B TYR A 1 109 ? -20.675 -7.633 8.774 0.20 55.74 92 TYR A CA 1
ATOM 734 C C . TYR A 1 109 ? -21.091 -6.364 8.044 1.00 55.86 92 TYR A C 1
ATOM 735 O O . TYR A 1 109 ? -21.374 -6.412 6.837 1.00 56.33 92 TYR A O 1
ATOM 752 N N . VAL A 1 110 ? -21.130 -5.256 8.762 1.00 55.84 93 VAL A N 1
ATOM 753 C CA . VAL A 1 110 ? -21.310 -3.972 8.160 1.00 55.81 93 VAL A CA 1
ATOM 754 C C . VAL A 1 110 ? -20.034 -3.264 8.553 1.00 55.92 93 VAL A C 1
ATOM 755 O O . VAL A 1 110 ? -19.713 -3.160 9.741 1.00 55.69 93 VAL A O 1
ATOM 759 N N A SER A 1 111 ? -19.370 -2.762 7.532 0.50 55.97 94 SER A N 1
ATOM 760 N N C SER A 1 111 ? -19.217 -2.848 7.576 0.50 56.10 94 SER A N 1
ATOM 761 C CA A SER A 1 111 ? -18.267 -1.849 7.726 0.38 56.12 94 SER A CA 1
ATOM 762 C CA C SER A 1 111 ? -17.933 -2.146 7.855 0.62 56.37 94 SER A CA 1
ATOM 763 C C A SER A 1 111 ? -18.705 -0.757 8.692 0.50 56.18 94 SER A C 1
ATOM 764 C C C SER A 1 111 ? -18.266 -0.721 8.374 0.50 56.39 94 SER A C 1
ATOM 765 O O A SER A 1 111 ? -19.846 -0.272 8.643 0.50 56.08 94 SER A O 1
ATOM 766 O O C SER A 1 111 ? -18.940 0.042 7.683 0.50 56.43 94 SER A O 1
ATOM 771 N N . SER A 1 112 ? -17.802 -0.395 9.589 1.00 56.45 95 SER A N 1
ATOM 772 C CA . SER A 1 112 ? -18.061 0.842 10.336 1.00 56.99 95 SER A CA 1
ATOM 773 C C . SER A 1 112 ? -17.979 2.090 9.445 1.00 57.46 95 SER A C 1
ATOM 774 O O . SER A 1 112 ? -18.599 3.113 9.738 1.00 57.77 95 SER A O 1
ATOM 777 N N . LYS A 1 113 ? -17.211 1.972 8.361 1.00 57.94 96 LYS A N 1
ATOM 778 C CA . LYS A 1 113 ? -16.966 3.045 7.394 1.00 58.54 96 LYS A CA 1
ATOM 779 C C . LYS A 1 113 ? -16.194 4.198 8.035 1.00 58.70 96 LYS A C 1
ATOM 780 O O . LYS A 1 113 ? -16.372 5.377 7.683 1.00 59.23 96 LYS A O 1
ATOM 786 N N . LYS A 1 114 ? -15.319 3.840 8.969 1.00 58.36 97 LYS A N 1
ATOM 787 C CA . LYS A 1 114 ? -14.488 4.815 9.660 1.00 58.18 97 LYS A CA 1
ATOM 788 C C . LYS A 1 114 ? -13.031 4.619 9.261 1.00 57.85 97 LYS A C 1
ATOM 789 O O . LYS A 1 114 ? -12.672 3.547 8.761 1.00 58.29 97 LYS A O 1
ATOM 795 N N . PRO A 1 115 ? -12.185 5.650 9.462 0.30 57.27 98 PRO A N 1
ATOM 796 C CA . PRO A 1 115 ? -10.766 5.439 9.205 0.30 56.76 98 PRO A CA 1
ATOM 797 C C . PRO A 1 115 ? -10.260 4.301 10.077 0.30 56.26 98 PRO A C 1
ATOM 798 O O . PRO A 1 115 ? -10.617 4.231 11.256 0.30 56.20 98 PRO A O 1
ATOM 802 N N . LEU A 1 116 ? -9.468 3.400 9.502 1.00 55.70 99 LEU A N 1
ATOM 803 C CA . LEU A 1 116 ? -8.822 2.368 10.309 1.00 54.70 99 LEU A CA 1
ATOM 804 C C . LEU A 1 116 ? -7.995 3.069 11.365 1.00 53.74 99 LEU A C 1
ATOM 805 O O . LEU A 1 116 ? -7.221 3.980 11.035 1.00 53.69 99 LEU A O 1
ATOM 810 N N . ALA A 1 117 ? -8.189 2.677 12.630 1.00 52.45 100 ALA A N 1
ATOM 811 C CA . ALA A 1 117 ? -7.359 3.183 13.720 1.00 50.80 100 ALA A CA 1
ATOM 812 C C . ALA A 1 117 ? -5.980 2.748 13.331 1.00 49.74 100 ALA A C 1
ATOM 813 O O . ALA A 1 117 ? -5.811 1.652 12.790 1.00 50.32 100 ALA A O 1
ATOM 815 N N . ALA A 1 118 ? -4.993 3.606 13.532 1.00 48.14 101 ALA A N 1
ATOM 816 C CA . ALA A 1 118 ? -3.663 3.285 13.054 1.00 46.59 101 ALA A CA 1
ATOM 817 C C . ALA A 1 118 ? -3.280 1.922 13.613 1.00 45.29 101 ALA A C 1
ATOM 818 O O . ALA A 1 118 ? -2.695 1.080 12.923 1.00 45.02 101 ALA A O 1
ATOM 820 N N . SER A 1 119 ? -3.633 1.716 14.877 1.00 43.27 102 SER A N 1
ATOM 821 C CA . SER A 1 119 ? -3.192 0.552 15.592 1.00 41.12 102 SER A CA 1
ATOM 822 C C . SER A 1 119 ? -4.160 0.198 16.706 1.00 39.59 102 SER A C 1
ATOM 823 O O . SER A 1 119 ? -4.796 1.071 17.314 1.00 38.69 102 SER A O 1
ATOM 826 N N . VAL A 1 120 ? -4.287 -1.103 16.936 1.00 37.04 103 VAL A N 1
ATOM 827 C CA . VAL A 1 120 ? -5.189 -1.639 17.941 1.00 35.14 103 VAL A CA 1
ATOM 828 C C . VAL A 1 120 ? -4.456 -2.782 18.607 1.00 33.52 103 VAL A C 1
ATOM 829 O O . VAL A 1 120 ? -3.748 -3.547 17.949 1.00 32.67 103 VA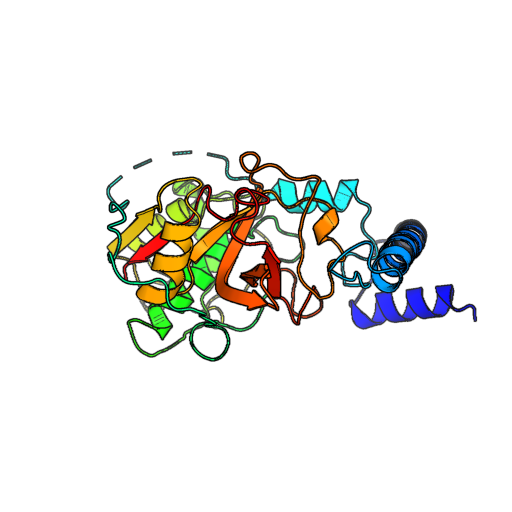L A O 1
ATOM 833 N N . ASP A 1 121 ? -4.603 -2.874 19.914 1.00 31.61 104 ASP A N 1
ATOM 834 C CA . ASP A 1 121 ? -3.992 -3.939 20.668 1.00 31.24 104 ASP A CA 1
ATOM 835 C C . ASP A 1 121 ? -4.850 -4.192 21.888 1.00 31.47 104 ASP A C 1
ATOM 836 O O . ASP A 1 121 ? -4.879 -3.383 22.824 1.00 31.27 104 ASP A O 1
ATOM 841 N N . TRP A 1 122 ? -5.556 -5.317 21.854 1.00 30.74 105 TRP A N 1
ATOM 842 C CA . TRP A 1 122 ? -6.513 -5.663 22.879 1.00 30.91 105 TRP A CA 1
ATOM 843 C C . TRP A 1 122 ? -5.901 -6.413 24.044 1.00 31.09 105 TRP A C 1
ATOM 844 O O . TRP A 1 122 ? -6.609 -6.755 24.991 1.00 30.59 105 TRP A O 1
ATOM 855 N N . ARG A 1 123 ? -4.597 -6.657 23.970 1.00 31.34 106 ARG A N 1
ATOM 856 C CA . ARG A 1 123 ? -3.932 -7.504 24.941 1.00 32.69 106 ARG A CA 1
ATOM 857 C C . ARG A 1 123 ? -3.963 -7.021 26.372 1.00 33.58 106 ARG A C 1
ATOM 858 O O . ARG A 1 123 ? -3.953 -7.827 27.289 1.00 34.37 106 ARG A O 1
ATOM 866 N N . SER A 1 124 ? -3.998 -5.711 26.576 1.00 34.09 107 SER A N 1
ATOM 867 C CA . SER A 1 124 ? -3.976 -5.207 27.943 1.00 34.77 107 SER A CA 1
ATOM 868 C C . SER A 1 124 ? -5.338 -5.330 28.607 1.00 35.05 107 SER A C 1
ATOM 869 O O . SER A 1 124 ? -5.421 -5.366 29.831 1.00 35.71 107 SER A O 1
ATOM 872 N N . ASN A 1 125 ? -6.402 -5.421 27.814 1.00 35.11 108 ASN A N 1
ATOM 873 C CA . ASN A 1 125 ? -7.730 -5.253 28.378 1.00 35.69 108 ASN A CA 1
ATOM 874 C C . ASN A 1 125 ? -8.834 -6.176 27.878 1.00 34.65 108 ASN A C 1
ATOM 875 O O . ASN A 1 125 ? -9.855 -6.298 28.517 1.00 35.44 108 ASN A O 1
ATOM 880 N N . ALA A 1 126 ? -8.662 -6.817 26.735 1.00 33.68 109 ALA A N 1
ATOM 881 C CA . ALA A 1 126 ? -9.785 -7.560 26.187 1.00 32.51 109 ALA A CA 1
ATOM 882 C C . ALA A 1 126 ? -9.418 -9.003 25.892 1.00 31.83 109 ALA A C 1
ATOM 883 O O . ALA A 1 126 ? -10.097 -9.676 25.124 1.00 31.37 109 ALA A O 1
ATOM 885 N N . VAL A 1 127 ? -8.336 -9.478 26.498 1.00 31.03 110 VAL A N 1
ATOM 886 C CA . VAL A 1 127 ? -7.906 -10.850 26.262 1.00 31.23 110 VAL A CA 1
ATOM 887 C C . VAL A 1 127 ? -7.679 -11.579 27.574 1.00 31.01 110 VAL A C 1
ATOM 888 O O . VAL A 1 127 ? -7.205 -11.003 28.553 1.00 31.63 110 VAL A O 1
ATOM 892 N N . SER A 1 128 ? -8.034 -12.850 27.595 1.00 30.50 111 SER A N 1
ATOM 893 C CA . SER A 1 128 ? -7.688 -13.692 28.731 1.00 29.31 111 SER A CA 1
ATOM 894 C C . SER A 1 128 ? -6.220 -14.048 28.617 1.00 28.51 111 SER A C 1
ATOM 895 O O . SER A 1 128 ? -5.559 -13.696 27.650 1.00 28.25 111 SER A O 1
ATOM 898 N N . GLU A 1 129 ? -5.724 -14.769 29.610 1.00 28.42 112 GLU A N 1
ATOM 899 C CA . GLU A 1 129 ? -4.382 -15.317 29.587 1.00 28.34 112 GLU A CA 1
ATOM 900 C C . GLU A 1 129 ? -4.218 -16.151 28.320 1.00 27.30 112 GLU A C 1
ATOM 901 O O . GLU A 1 129 ? -5.190 -16.628 27.739 1.00 26.98 112 GLU A O 1
ATOM 907 N N . VAL A 1 130 ? -2.982 -16.288 27.880 1.00 27.05 113 VAL A N 1
ATOM 908 C CA . VAL A 1 130 ? -2.660 -17.195 26.803 1.00 27.02 113 VAL A CA 1
ATOM 909 C C . VAL A 1 130 ? -2.862 -18.595 27.346 1.00 26.92 113 VAL A C 1
ATOM 910 O O . VAL A 1 130 ? -2.423 -18.941 28.449 1.00 27.43 113 VAL A O 1
ATOM 914 N N . LYS A 1 131 ? -3.562 -19.394 26.575 1.00 25.90 114 LYS A N 1
ATOM 915 C CA . LYS A 1 131 ? -3.862 -20.729 26.990 1.00 25.65 114 LYS A CA 1
ATOM 916 C C . LYS A 1 131 ? -3.102 -21.675 26.091 1.00 25.94 114 LYS A C 1
ATOM 917 O O . LYS A 1 131 ? -2.344 -21.256 25.202 1.00 25.31 114 LYS A O 1
ATOM 923 N N . ASP A 1 132 ? -3.297 -22.954 26.342 1.00 26.20 115 ASP A N 1
ATOM 924 C CA . ASP A 1 132 ? -2.577 -23.950 25.620 1.00 27.69 115 ASP A CA 1
ATOM 925 C C . ASP A 1 132 ? -3.529 -25.093 25.336 1.00 27.42 115 ASP A C 1
ATOM 926 O O . ASP A 1 132 ? -3.971 -25.768 26.242 1.00 28.42 115 ASP A O 1
ATOM 931 N N . GLN A 1 133 ? -3.835 -25.300 24.070 1.00 27.54 116 GLN A N 1
ATOM 932 C CA . GLN A 1 133 ? -4.756 -26.356 23.686 1.00 27.43 116 GLN A CA 1
ATOM 933 C C . GLN A 1 133 ? -4.152 -27.727 23.919 1.00 27.35 116 GLN A C 1
ATOM 934 O O . GLN A 1 133 ? -4.868 -28.718 23.906 1.00 27.14 116 GLN A O 1
ATOM 940 N N . GLY A 1 134 ? -2.836 -27.772 24.118 1.00 27.87 117 GLY A N 1
ATOM 941 C CA . GLY A 1 134 ? -2.131 -29.016 24.359 1.00 29.06 117 GLY A CA 1
ATOM 942 C C . GLY A 1 134 ? -2.251 -29.931 23.162 1.00 30.09 117 GLY A C 1
ATOM 943 O O . GLY A 1 134 ? -2.335 -29.459 22.013 1.00 29.89 117 GLY A O 1
ATOM 944 N N . GLN A 1 135 ? -2.280 -31.233 23.436 1.00 31.16 118 GLN A N 1
ATOM 945 C CA . GLN A 1 135 ? -2.321 -32.264 22.398 1.00 32.63 118 GLN A CA 1
ATOM 946 C C . GLN A 1 135 ? -3.766 -32.604 22.116 1.00 31.85 118 GLN A C 1
ATOM 947 O O . GLN A 1 135 ? -4.256 -33.692 22.449 1.00 33.22 118 GLN A O 1
ATOM 953 N N . CYS A 1 136 ? -4.439 -31.657 21.497 1.00 30.29 119 CYS A N 1
ATOM 954 C CA . CYS A 1 136 ? -5.864 -31.696 21.279 1.00 29.17 119 CYS A CA 1
ATOM 955 C C . CYS A 1 136 ? -6.051 -30.687 20.172 1.00 28.22 119 CYS A C 1
ATOM 956 O O . CYS A 1 136 ? -5.511 -29.585 20.244 1.00 29.07 119 CYS A O 1
ATOM 959 N N . GLY A 1 137 ? -6.737 -31.090 19.116 1.00 27.64 120 GLY A N 1
ATOM 960 C CA . GLY A 1 137 ? -6.970 -30.221 17.977 1.00 26.85 120 GLY A CA 1
ATOM 961 C C . GLY A 1 137 ? -8.174 -29.360 18.262 1.00 26.80 120 GLY A C 1
ATOM 962 O O . GLY A 1 137 ? -9.193 -29.455 17.585 1.00 26.82 120 GLY A O 1
ATOM 963 N N . SER A 1 138 ? -8.050 -28.514 19.277 1.00 26.11 121 SER A N 1
ATOM 964 C CA . SER A 1 138 ? -9.188 -27.779 19.782 1.00 25.88 121 SER A CA 1
ATOM 965 C C . SER A 1 138 ? -9.016 -26.270 19.623 1.00 25.22 121 SER A C 1
ATOM 966 O O . SER A 1 138 ? -9.690 -25.504 20.302 1.00 25.20 121 SER A O 1
ATOM 969 N N . SER A 1 139 ? -8.115 -25.844 18.742 1.00 25.20 122 SER A N 1
ATOM 970 C CA . SER A 1 139 ? -7.853 -24.413 18.569 1.00 25.47 122 SER A CA 1
ATOM 971 C C . SER A 1 139 ? -9.158 -23.654 18.314 1.00 25.43 122 SER A C 1
ATOM 972 O O . SER A 1 139 ? -9.327 -22.529 18.774 1.00 26.22 122 SER A O 1
ATOM 975 N N . TRP A 1 140 ? -10.088 -24.292 17.609 1.00 25.36 123 TRP A N 1
ATOM 976 C CA . TRP A 1 140 ? -11.392 -23.694 17.333 1.00 25.34 123 TRP A CA 1
ATOM 977 C C . TRP A 1 140 ? -12.073 -23.231 18.613 1.00 24.85 123 TRP A C 1
ATOM 978 O O . TRP A 1 140 ? -12.755 -22.214 18.616 1.00 25.04 123 TRP A O 1
ATOM 989 N N . SER A 1 141 ? -11.905 -23.987 19.693 1.00 25.29 124 SER A N 1
ATOM 990 C CA . SER A 1 141 ? -12.560 -23.664 20.971 1.00 24.86 124 SER A CA 1
ATOM 991 C C . SER A 1 141 ? -11.879 -22.492 21.646 1.00 24.92 124 SER A C 1
ATOM 992 O O . SER A 1 141 ? -12.525 -21.708 22.337 1.00 26.00 124 SER A O 1
ATOM 995 N N . PHE A 1 142 ? -10.569 -22.366 21.451 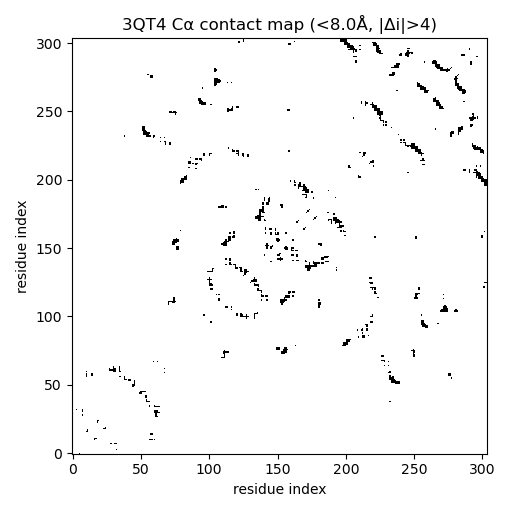1.00 24.89 125 PHE A N 1
ATOM 996 C CA . PHE A 1 142 ? -9.821 -21.254 22.036 1.00 25.07 125 PHE A CA 1
ATOM 997 C C . PHE A 1 142 ? -10.060 -19.983 21.262 1.00 25.25 125 PHE A C 1
ATOM 998 O O . PHE A 1 142 ? -10.180 -18.896 21.830 1.00 25.98 125 PHE A O 1
ATOM 1006 N N . SER A 1 143 ? -10.117 -20.129 19.945 1.00 25.09 126 SER A N 1
ATOM 1007 C CA . SER A 1 143 ? -10.487 -19.033 19.090 1.00 25.45 126 SER A CA 1
ATOM 1008 C C . SER A 1 143 ? -11.875 -18.556 19.505 1.00 25.08 126 SER A C 1
ATOM 1009 O O . SER A 1 143 ? -12.103 -17.359 19.675 1.00 25.78 126 SER A O 1
ATOM 1012 N N . THR A 1 144 ? -12.793 -19.502 19.707 1.00 24.66 127 THR A N 1
ATOM 1013 C CA . THR A 1 144 ? -14.132 -19.163 20.188 1.00 24.61 127 THR A CA 1
ATOM 1014 C C . THR A 1 144 ? -14.104 -18.432 21.523 1.00 24.55 127 THR A C 1
ATOM 1015 O O . THR A 1 144 ? -14.670 -17.345 21.662 1.00 24.43 127 THR A O 1
ATOM 1019 N N . THR A 1 145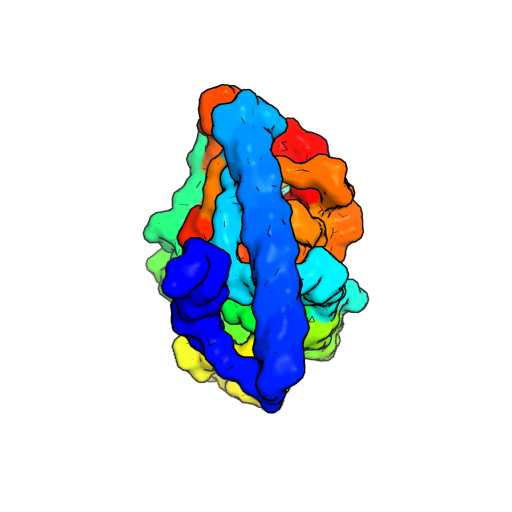 ? -13.478 -19.035 22.528 1.00 24.26 128 THR A N 1
ATOM 1020 C CA . THR A 1 145 ? -13.513 -18.410 23.841 1.00 24.08 128 THR A CA 1
ATOM 1021 C C . THR A 1 145 ? -12.859 -17.036 23.812 1.00 24.21 128 THR A C 1
ATOM 1022 O O . THR A 1 145 ? -13.375 -16.100 24.397 1.00 24.87 128 THR A O 1
ATOM 1026 N N . GLY A 1 146 ? -11.742 -16.899 23.110 1.00 24.57 129 GLY A N 1
ATOM 1027 C CA . GLY A 1 146 ? -11.079 -15.605 23.031 1.00 25.12 129 GLY A CA 1
ATOM 1028 C C . GLY A 1 146 ? -11.962 -14.526 22.423 1.00 26.02 129 GLY A C 1
ATOM 1029 O O . GLY A 1 146 ? -11.946 -13.386 22.862 1.00 26.83 129 GLY A O 1
ATOM 1030 N N . ALA A 1 147 ? -12.713 -14.877 21.383 1.00 26.26 130 ALA A N 1
ATOM 1031 C CA . ALA A 1 147 ? -13.563 -13.909 20.703 1.00 26.44 130 ALA A CA 1
ATOM 1032 C C . ALA A 1 147 ? -14.695 -13.537 21.650 1.00 26.92 130 ALA A C 1
ATOM 1033 O O . ALA A 1 147 ? -15.040 -12.366 21.792 1.00 27.07 130 ALA A O 1
ATOM 1035 N N . VAL A 1 148 ? -15.249 -14.531 22.332 1.00 26.74 131 VAL A N 1
ATOM 1036 C CA . VAL A 1 148 ? -16.320 -14.238 23.273 1.00 27.15 131 VAL A CA 1
ATOM 1037 C C . VAL A 1 148 ? -15.749 -13.441 24.440 1.00 27.12 131 VAL A C 1
ATOM 1038 O O . VAL A 1 148 ? -16.321 -12.428 24.849 1.00 27.58 131 VAL A O 1
ATOM 1042 N N . GLU A 1 149 ? -14.605 -13.874 24.954 1.00 27.60 132 GLU A N 1
ATOM 1043 C CA . GLU A 1 149 ? -13.944 -13.143 26.029 1.00 27.36 132 GLU A CA 1
ATOM 1044 C C . GLU A 1 149 ? -13.741 -11.696 25.651 1.00 27.86 132 GLU A C 1
ATOM 1045 O O . GLU A 1 149 ? -13.935 -10.812 26.484 1.00 28.21 132 GLU A O 1
ATOM 1051 N N . GLY A 1 150 ? -13.327 -11.454 24.410 1.00 27.77 133 GLY A N 1
ATOM 1052 C CA . GLY A 1 150 ? -13.090 -10.092 23.952 1.00 28.04 133 GLY A CA 1
ATOM 1053 C C . GLY A 1 150 ? -14.378 -9.281 24.005 1.00 28.03 133 GLY A C 1
ATOM 1054 O O . GLY A 1 150 ? -14.369 -8.112 24.374 1.00 27.96 133 GLY A O 1
ATOM 1055 N N . GLN A 1 151 ? -15.481 -9.908 23.626 1.00 27.98 134 GLN A N 1
ATOM 1056 C CA . GLN A 1 151 ? -16.778 -9.251 23.669 1.00 28.88 134 GLN A CA 1
ATOM 1057 C C . GLN A 1 151 ? -17.258 -9.043 25.102 1.00 29.14 134 GLN A C 1
ATOM 1058 O O . GLN A 1 151 ? -17.844 -8.025 25.412 1.00 29.49 134 GLN A O 1
ATOM 1064 N N . LEU A 1 152 ? -16.972 -9.986 25.989 1.00 29.43 135 LEU A N 1
ATOM 1065 C CA . LEU A 1 152 ? -17.323 -9.803 27.391 1.00 29.88 135 LEU A CA 1
ATOM 1066 C C . LEU A 1 152 ? -16.573 -8.621 27.960 1.00 30.40 135 LEU A C 1
ATOM 1067 O O . LEU A 1 152 ? -17.138 -7.798 28.672 1.00 30.35 135 LEU A O 1
ATOM 1072 N N . ALA A 1 153 ? -15.287 -8.555 27.652 1.00 30.72 136 ALA A N 1
ATOM 1073 C CA . ALA A 1 153 ? -14.458 -7.464 28.102 1.00 31.61 136 ALA A CA 1
ATOM 1074 C C . ALA A 1 153 ? -14.964 -6.135 27.547 1.00 32.05 136 ALA A C 1
ATOM 1075 O O . ALA A 1 153 ? -15.100 -5.143 28.272 1.00 31.90 136 ALA A O 1
ATOM 1077 N N . LEU A 1 154 ? -15.228 -6.124 26.250 1.00 32.42 137 LEU A N 1
ATOM 1078 C CA . LEU A 1 154 ? -15.415 -4.863 25.539 1.00 33.21 137 LEU A CA 1
ATOM 1079 C C . LEU A 1 154 ? -16.849 -4.377 25.505 1.00 33.53 137 LEU A C 1
ATOM 1080 O O . LEU A 1 154 ? -17.098 -3.179 25.414 1.00 34.34 137 LEU A O 1
ATOM 1085 N N A GLN A 1 155 ? -17.782 -5.317 25.552 0.50 34.00 138 GLN A N 1
ATOM 1086 N N B GLN A 1 155 ? -17.792 -5.308 25.570 0.50 34.11 138 GLN A N 1
ATOM 1087 C CA A GLN A 1 155 ? -19.198 -4.997 25.577 0.50 34.69 138 GLN A CA 1
ATOM 1088 C CA B GLN A 1 155 ? -19.211 -4.965 25.573 0.50 34.92 138 GLN A CA 1
ATOM 1089 C C A GLN A 1 155 ? -19.685 -4.913 27.011 0.50 35.12 138 GLN A C 1
ATOM 1090 C C B GLN A 1 155 ? -19.795 -4.989 26.986 0.50 35.29 138 GLN A C 1
ATOM 1091 O O A GLN A 1 155 ? -20.408 -3.987 27.382 0.50 35.02 138 GLN A O 1
ATOM 1092 O O B GLN A 1 155 ? -20.687 -4.205 27.312 0.50 35.25 138 GLN A O 1
ATOM 1103 N N . ARG A 1 156 ? -19.273 -5.876 27.828 1.00 35.69 139 ARG A N 1
ATOM 1104 C CA A ARG A 1 156 ? -19.813 -5.977 29.172 0.50 36.16 139 ARG A CA 1
ATOM 1105 C CA B ARG A 1 156 ? -19.777 -6.039 29.191 0.50 36.39 139 ARG A CA 1
ATOM 1106 C C . ARG A 1 156 ? -18.897 -5.347 30.216 1.00 36.49 139 ARG A C 1
ATOM 1107 O O . ARG A 1 156 ? -19.311 -5.119 31.344 1.00 37.69 139 ARG A O 1
ATOM 1122 N N . GLY A 1 157 ? -17.662 -5.049 29.841 1.00 36.56 140 GLY A N 1
ATOM 1123 C CA . GLY A 1 157 ? -16.748 -4.413 30.769 1.00 36.49 140 GLY A CA 1
ATOM 1124 C C . GLY A 1 157 ? -16.199 -5.369 31.810 1.00 37.12 140 GLY A C 1
ATOM 1125 O O . GLY A 1 157 ? -15.667 -4.945 32.839 1.00 37.21 140 GLY A O 1
ATOM 1126 N N . ARG A 1 158 ? -16.325 -6.665 31.547 1.00 37.01 141 ARG A N 1
ATOM 1127 C CA . ARG A 1 158 ? -15.766 -7.662 32.441 1.00 37.35 141 ARG A CA 1
ATOM 1128 C C . ARG A 1 158 ? -15.244 -8.831 31.631 1.00 36.73 141 ARG A C 1
ATOM 1129 O O . ARG A 1 158 ? -16.017 -9.603 31.057 1.00 37.38 141 ARG A O 1
ATOM 1137 N N . LEU A 1 159 ? -13.933 -8.958 31.583 1.00 36.15 142 LEU A N 1
ATOM 1138 C CA . LEU A 1 159 ? -13.337 -10.136 30.996 1.00 36.07 142 LEU A CA 1
ATOM 1139 C C . LEU A 1 159 ? -13.456 -11.305 31.954 1.00 35.44 142 LEU A C 1
ATOM 1140 O O . LEU A 1 159 ? -12.984 -11.246 33.089 1.00 35.62 142 LEU A O 1
ATOM 1145 N N . THR A 1 160 ? -14.119 -12.356 31.479 1.00 34.46 143 THR A N 1
ATOM 1146 C CA . THR A 1 160 ? -14.083 -13.648 32.130 1.00 32.93 143 THR A CA 1
ATOM 1147 C C . THR A 1 160 ? -13.457 -14.603 31.138 1.00 32.35 143 THR A C 1
ATOM 1148 O O . THR A 1 160 ? -13.890 -14.678 29.978 1.00 32.69 143 THR A O 1
ATOM 1152 N N . SER A 1 161 ? -12.408 -15.293 31.576 1.00 30.42 144 SER A N 1
ATOM 1153 C CA . SER A 1 161 ? -11.796 -16.331 30.780 1.00 29.36 144 SER A CA 1
ATOM 1154 C C . SER A 1 161 ? -12.798 -17.472 30.674 1.00 28.57 144 SER A C 1
ATOM 1155 O O . SER A 1 161 ? -13.364 -17.895 31.674 1.00 28.66 144 SER A O 1
ATOM 1158 N N . LEU A 1 162 ? -13.033 -17.946 29.461 1.00 27.17 145 LEU A N 1
ATOM 1159 C CA . LEU A 1 162 ? -14.113 -18.888 29.218 1.00 26.50 145 LEU A CA 1
ATOM 1160 C C . LEU A 1 162 ? -13.623 -20.294 28.950 1.00 26.15 145 LEU A C 1
ATOM 1161 O O . LEU A 1 162 ? -12.468 -20.497 28.589 1.00 25.73 145 LEU A O 1
ATOM 1166 N N . SER A 1 163 ? -14.535 -21.249 29.110 1.00 25.66 146 SER A N 1
ATOM 1167 C CA . SER A 1 163 ? -14.220 -22.663 29.045 1.00 25.73 146 SER A CA 1
ATOM 1168 C C . SER A 1 163 ? -14.237 -23.230 27.631 1.00 25.69 146 SER A C 1
ATOM 1169 O O . SER A 1 163 ? -15.293 -23.364 27.015 1.00 25.74 146 SER A O 1
ATOM 1172 N N . GLU A 1 164 ? -13.065 -23.600 27.131 1.00 25.63 147 GLU A N 1
ATOM 1173 C CA . GLU A 1 164 ? -12.983 -24.327 25.872 1.00 25.67 147 GLU A CA 1
ATOM 1174 C C . GLU A 1 164 ? -13.573 -25.716 26.038 1.00 25.84 147 GLU A C 1
ATOM 1175 O O . GLU A 1 164 ? -14.167 -26.282 25.116 1.00 25.90 147 GLU A O 1
ATOM 1181 N N . GLN A 1 165 ? -13.404 -26.266 27.233 1.00 26.50 148 GLN A N 1
ATOM 1182 C CA . GLN A 1 165 ? -13.822 -27.618 27.504 1.00 26.72 148 GLN A CA 1
ATOM 1183 C C . GLN A 1 165 ? -15.314 -27.706 27.360 1.00 26.79 148 GLN A C 1
ATOM 1184 O O . GLN A 1 165 ? -15.824 -28.676 26.831 1.00 27.67 148 GLN A O 1
ATOM 1190 N N . ASN A 1 166 ? -16.006 -26.698 27.870 1.00 27.02 149 ASN A N 1
ATOM 1191 C CA . ASN A 1 166 ? -17.446 -26.593 27.742 1.00 27.78 149 ASN A CA 1
ATOM 1192 C C . ASN A 1 166 ? -17.803 -26.780 26.287 1.00 28.34 149 ASN A C 1
ATOM 1193 O O . ASN A 1 166 ? -18.694 -27.554 25.965 1.00 28.88 149 ASN A O 1
ATOM 1198 N N . LEU A 1 167 ? -17.088 -26.080 25.407 1.00 28.20 150 LEU A N 1
ATOM 1199 C CA . LEU A 1 167 ? -17.352 -26.146 23.983 1.00 28.14 150 LEU A CA 1
ATOM 1200 C C . LEU A 1 167 ? -17.010 -27.512 23.434 1.00 28.40 150 LEU A C 1
ATOM 1201 O O . LEU A 1 167 ? -17.759 -28.079 22.642 1.00 28.28 150 LEU A O 1
ATOM 1206 N N . ILE A 1 168 ? -15.863 -28.024 23.860 1.00 28.11 151 ILE A N 1
ATOM 1207 C CA . ILE A 1 168 ? -15.364 -29.312 23.419 1.00 28.27 151 ILE A CA 1
ATOM 1208 C C . ILE A 1 168 ? -16.338 -30.419 23.778 1.00 28.51 151 ILE A C 1
ATOM 1209 O O . ILE A 1 168 ? -16.711 -31.223 22.920 1.00 28.19 151 ILE A O 1
ATOM 1214 N N . ASP A 1 169 ? -16.758 -30.438 25.039 1.00 29.10 152 ASP A N 1
ATOM 1215 C CA . ASP A 1 169 ? -17.634 -31.489 25.549 1.00 30.10 152 ASP A CA 1
ATOM 1216 C C . ASP A 1 169 ? -19.065 -31.408 25.044 1.00 30.86 152 ASP A C 1
ATOM 1217 O O . ASP A 1 169 ? -19.778 -32.408 25.038 1.00 31.63 152 ASP A O 1
ATOM 1222 N N . CYS A 1 170 ? -19.505 -30.221 24.644 1.00 31.36 153 CYS A N 1
ATOM 1223 C CA . CYS A 1 170 ? -20.937 -29.987 24.542 1.00 31.95 153 CYS A CA 1
ATOM 1224 C C . CYS A 1 170 ? -21.443 -29.613 23.157 1.00 32.48 153 CYS A C 1
ATOM 1225 O O . CYS A 1 170 ? -22.645 -29.705 22.907 1.00 32.82 153 CYS A O 1
ATOM 1228 N N . SER A 1 171 ? -20.550 -29.183 22.270 1.00 32.53 154 SER A N 1
ATOM 1229 C CA . SER A 1 171 ? -20.974 -28.570 21.009 1.00 32.80 154 SER A CA 1
ATOM 1230 C C . SER A 1 171 ? -20.785 -29.482 19.798 1.00 33.60 154 SER A C 1
ATOM 1231 O O . SER A 1 171 ? -20.796 -29.024 18.654 1.00 33.48 154 SER A O 1
ATOM 1234 N N . SER A 1 172 ? -20.621 -30.770 20.049 1.00 34.43 155 SER A N 1
ATOM 1235 C CA . SER A 1 172 ? -20.413 -31.709 18.969 1.00 36.54 155 SER A CA 1
ATOM 1236 C C . SER A 1 172 ? -21.579 -31.761 17.988 1.00 36.46 155 SER A C 1
ATOM 1237 O O . SER A 1 172 ? -21.362 -32.001 16.805 1.00 36.95 155 SER A O 1
ATOM 1240 N N . SER A 1 173 ? -22.800 -31.523 18.465 1.00 36.50 156 SER A N 1
ATOM 1241 C CA . SER A 1 173 ? -23.961 -31.609 17.581 1.00 37.32 156 SER A CA 1
ATOM 1242 C C . SER A 1 173 ? -24.019 -30.391 16.680 1.00 36.96 156 SER A C 1
ATOM 1243 O O . SER A 1 173 ? -24.780 -30.347 15.727 1.00 37.58 156 SER A O 1
ATOM 1246 N N . TYR A 1 174 ? -23.168 -29.409 16.960 1.00 36.73 157 TYR A N 1
ATOM 1247 C CA . TYR A 1 174 ? -23.093 -28.218 16.136 1.00 35.46 157 TYR A CA 1
ATOM 1248 C C . TYR A 1 174 ? -22.049 -28.381 15.050 1.00 34.76 157 TYR A C 1
ATOM 1249 O O . TYR A 1 174 ? -21.819 -27.471 14.260 1.00 34.97 157 TYR A O 1
ATOM 1258 N N . GLY A 1 175 ? -21.431 -29.550 15.008 1.00 34.20 158 GLY A N 1
ATOM 1259 C CA . GLY A 1 175 ? -20.434 -29.850 13.992 1.00 34.12 158 GLY A CA 1
ATOM 1260 C C . GLY A 1 175 ? -19.023 -29.925 14.547 1.00 34.32 158 GLY A C 1
ATOM 1261 O O . GLY A 1 175 ? -18.086 -30.296 13.832 1.00 34.76 158 GLY A O 1
ATOM 1262 N N . ASN A 1 176 ? -18.867 -29.605 15.828 1.00 33.51 159 ASN A N 1
ATOM 1263 C CA . ASN A 1 176 ? -17.549 -29.624 16.433 1.00 32.47 159 ASN A CA 1
ATOM 1264 C C . ASN A 1 176 ? -17.163 -31.021 16.847 1.00 32.45 159 ASN A C 1
ATOM 1265 O O . ASN A 1 176 ? -18.014 -31.836 17.188 1.00 32.90 159 ASN A O 1
ATOM 1270 N N . ALA A 1 177 ? -15.871 -31.302 16.798 1.00 31.86 160 ALA A N 1
ATOM 1271 C CA . ALA A 1 177 ? -15.385 -32.640 17.048 1.00 31.60 160 ALA A CA 1
ATOM 1272 C C . ALA A 1 177 ? -14.272 -32.594 18.070 1.00 31.29 160 ALA A C 1
ATOM 1273 O O . ALA A 1 177 ? -13.303 -33.317 17.952 1.00 31.59 160 ALA A O 1
ATOM 1275 N N . GLY A 1 178 ? -14.426 -31.720 19.069 1.00 30.95 161 GLY A N 1
ATOM 1276 C CA . GLY A 1 178 ? -13.570 -31.699 20.249 1.00 30.07 161 GLY A CA 1
ATOM 1277 C C . GLY A 1 178 ? -12.111 -31.513 19.906 1.00 29.91 161 GLY A C 1
ATOM 1278 O O . GLY A 1 178 ? -11.724 -30.496 19.377 1.00 29.99 161 GLY A O 1
ATOM 1279 N N . CYS A 1 179 ? -11.309 -32.526 20.203 1.00 30.14 162 CYS A N 1
ATOM 1280 C CA . CYS A 1 179 ? -9.890 -32.511 19.918 1.00 30.03 162 CYS A CA 1
ATOM 1281 C C . CYS A 1 179 ? -9.593 -32.844 18.475 1.00 30.25 162 CYS A C 1
ATOM 1282 O O . CYS A 1 179 ? -8.440 -32.896 18.092 1.00 29.46 162 CYS A O 1
ATOM 1285 N N . ASP A 1 180 ? -10.631 -33.074 17.677 1.00 30.91 163 ASP A N 1
ATOM 1286 C CA . ASP A 1 180 ? -10.442 -33.331 16.248 1.00 31.80 163 ASP A CA 1
ATOM 1287 C C . ASP A 1 180 ? -11.101 -32.261 15.406 1.00 31.51 163 ASP A C 1
ATOM 1288 O O . ASP A 1 180 ? -11.561 -32.505 14.302 1.00 31.67 163 ASP A O 1
ATOM 1293 N N . GLY A 1 181 ? -11.143 -31.053 15.938 1.00 31.25 164 GLY A N 1
ATOM 1294 C CA . GLY A 1 181 ? -11.527 -29.933 15.120 1.00 30.57 164 GLY A CA 1
ATOM 1295 C C . GLY A 1 181 ? -12.893 -29.417 15.454 1.00 30.22 164 GLY A C 1
ATOM 1296 O O . GLY A 1 181 ? -13.639 -29.998 16.222 1.00 29.76 164 GLY A O 1
ATOM 1297 N N . GLY A 1 182 ? -13.210 -28.288 14.874 1.00 30.42 165 GLY A N 1
ATOM 1298 C CA . GLY A 1 182 ? -14.453 -27.644 15.179 1.00 30.68 165 GLY A CA 1
ATOM 1299 C C . GLY A 1 182 ? -14.357 -26.301 14.529 1.00 30.89 165 GLY A C 1
ATOM 1300 O O . GLY A 1 182 ? -13.374 -25.982 13.869 1.00 30.61 165 GLY A O 1
ATOM 1301 N N . TRP A 1 183 ? -15.377 -25.498 14.750 1.00 31.32 166 TRP A N 1
ATOM 1302 C CA . TRP A 1 183 ? -15.538 -24.307 13.996 1.00 31.61 166 TRP A CA 1
ATOM 1303 C C . TRP A 1 183 ? -16.061 -23.265 14.951 1.00 31.06 166 TRP A C 1
ATOM 1304 O O . TRP A 1 183 ? -17.000 -23.516 15.698 1.00 30.89 166 TRP A O 1
ATOM 1315 N N . MET A 1 184 ? -15.435 -22.098 14.940 1.00 30.56 167 MET A N 1
ATOM 1316 C CA . MET A 1 184 ? -15.780 -21.052 15.872 1.00 29.68 167 MET A CA 1
ATOM 1317 C C . MET A 1 184 ? -17.253 -20.682 15.762 1.00 30.26 167 MET A C 1
ATOM 1318 O O . MET A 1 184 ? -17.928 -20.535 16.775 1.00 29.78 167 MET A O 1
ATOM 1323 N N . ASP A 1 185 ? -17.741 -20.529 14.532 1.00 30.07 168 ASP A N 1
ATOM 1324 C CA . ASP A 1 185 ? -19.133 -20.154 14.315 1.00 31.06 168 ASP A CA 1
ATOM 1325 C C . ASP A 1 185 ? -20.088 -21.211 14.838 1.00 30.66 168 ASP A C 1
ATOM 1326 O O . ASP A 1 185 ? -21.131 -20.885 15.399 1.00 31.28 168 ASP A O 1
ATOM 1331 N N . SER A 1 186 ? -19.714 -22.472 14.671 1.00 30.57 169 SER A N 1
ATOM 1332 C CA . SER A 1 186 ? -20.478 -23.574 15.228 1.00 30.39 169 SER A CA 1
ATOM 1333 C C . SER A 1 186 ? -20.478 -23.493 16.743 1.00 30.43 169 SER A C 1
ATOM 1334 O O . SER A 1 186 ? -21.513 -23.715 17.388 1.00 29.96 169 SER A O 1
ATOM 1337 N N . ALA A 1 187 ? -19.322 -23.158 17.314 1.00 29.82 170 ALA A N 1
ATOM 1338 C CA . ALA A 1 187 ? -19.242 -22.979 18.759 1.00 29.59 170 ALA A CA 1
ATOM 1339 C C . ALA A 1 187 ? -20.059 -21.776 19.197 1.00 29.48 170 ALA A C 1
ATOM 1340 O O . ALA A 1 187 ? -20.744 -21.837 20.216 1.00 30.02 170 ALA A O 1
ATOM 1342 N N . PHE A 1 188 ? -20.008 -20.690 18.436 1.00 29.39 171 PHE A N 1
ATOM 1343 C CA . PHE A 1 188 ? -20.815 -19.520 18.761 1.00 29.96 171 PHE A CA 1
ATOM 1344 C C . PHE A 1 188 ? -22.295 -19.901 18.799 1.00 30.53 171 PHE A C 1
ATOM 1345 O O . PHE A 1 188 ? -23.029 -19.432 19.656 1.00 29.98 171 PHE A O 1
ATOM 1353 N N . SER A 1 189 ? -22.729 -20.744 17.861 1.00 30.92 172 SER A N 1
ATOM 1354 C CA . SER A 1 189 ? -24.135 -21.158 17.832 1.00 32.16 172 SER A CA 1
ATOM 1355 C C . SER A 1 189 ? -24.452 -22.013 19.048 1.00 31.83 172 SER A C 1
ATOM 1356 O O . SER A 1 189 ? -25.534 -21.890 19.624 1.00 32.36 172 SER A O 1
ATOM 1359 N N . TYR A 1 190 ? -23.516 -22.878 19.439 1.00 31.51 173 TYR A N 1
ATOM 1360 C CA . TYR A 1 190 ? -23.692 -23.637 20.666 1.00 31.07 173 TYR A CA 1
ATOM 1361 C C . TYR A 1 190 ? -23.886 -22.681 21.825 1.00 31.47 173 TYR A C 1
ATOM 1362 O O . TYR A 1 190 ? -24.774 -22.870 22.648 1.00 32.17 173 TYR A O 1
ATOM 1371 N N . ILE A 1 191 ? -23.051 -21.651 21.897 1.00 31.13 174 ILE A N 1
ATOM 1372 C CA . ILE A 1 191 ? -23.116 -20.732 23.023 1.00 31.23 174 ILE A CA 1
ATOM 1373 C C . ILE A 1 191 ? -24.453 -20.006 23.032 1.00 31.88 174 ILE A C 1
ATOM 1374 O O . ILE A 1 191 ? -25.015 -19.713 24.097 1.00 31.59 174 ILE A O 1
ATOM 1379 N N . HIS A 1 192 ? -24.949 -19.736 21.830 1.00 32.47 175 HIS A N 1
ATOM 1380 C CA . HIS A 1 192 ? -26.224 -19.084 21.659 1.00 33.60 175 HIS A CA 1
ATOM 1381 C C . HIS A 1 192 ? -27.368 -19.921 22.221 1.00 34.03 175 HIS A C 1
ATOM 1382 O O . HIS A 1 192 ? -28.259 -19.394 22.899 1.00 35.02 175 HIS A O 1
ATOM 1389 N N . ASP A 1 193 ? -27.334 -21.216 21.936 1.00 33.92 176 ASP A N 1
ATOM 1390 C CA . ASP A 1 193 ? -28.365 -22.140 22.382 1.00 34.35 176 ASP A CA 1
ATOM 1391 C C . ASP A 1 193 ? -28.183 -22.586 23.820 1.00 34.28 176 ASP A C 1
ATOM 1392 O O . ASP A 1 193 ? -29.139 -23.031 24.465 1.00 34.25 176 ASP A O 1
ATOM 1397 N N . TYR A 1 194 ? -26.953 -22.515 24.314 1.00 33.50 177 TYR A N 1
ATOM 1398 C CA . TYR A 1 194 ? -26.712 -22.889 25.694 1.00 33.34 177 TYR A CA 1
ATOM 1399 C C . TYR A 1 194 ? -26.061 -21.736 26.405 1.00 32.92 177 TYR A C 1
ATOM 1400 O O . TYR A 1 194 ? -26.740 -20.856 26.927 1.00 33.09 177 TYR A O 1
ATOM 1409 N N . GLY A 1 195 ? -24.739 -21.721 26.391 1.00 31.95 178 GLY A N 1
ATOM 1410 C CA . GLY A 1 195 ? -23.999 -20.621 26.948 1.00 31.00 178 GLY A CA 1
ATOM 1411 C C . GLY A 1 195 ? -22.588 -21.099 27.034 1.00 30.39 178 GLY A C 1
ATOM 1412 O O . GLY A 1 195 ? -22.194 -22.021 26.329 1.00 30.66 178 GLY A O 1
ATOM 1413 N N . ILE A 1 196 ? -21.827 -20.481 27.914 1.00 30.09 179 ILE A N 1
ATOM 1414 C CA . ILE A 1 196 ? -20.475 -20.907 28.123 1.00 29.49 179 ILE A CA 1
ATOM 1415 C C . ILE A 1 196 ? -20.077 -20.567 29.549 1.00 29.49 179 ILE A C 1
ATOM 1416 O O . ILE A 1 196 ? -20.334 -19.469 30.048 1.00 29.79 179 ILE A O 1
ATOM 1421 N N . MET A 1 197 ? -19.471 -21.545 30.196 1.00 29.15 180 MET A N 1
ATOM 1422 C CA . MET A 1 197 ? -19.013 -21.395 31.552 1.00 29.19 180 MET A CA 1
ATOM 1423 C C . MET A 1 197 ? -17.619 -20.818 31.542 1.00 28.01 180 MET A C 1
ATOM 1424 O O . MET A 1 197 ? -16.976 -20.736 30.502 1.00 27.45 180 MET A O 1
ATOM 1429 N N . SER A 1 198 ? -17.167 -20.379 32.699 1.00 27.33 181 SER A N 1
ATOM 1430 C CA . SER A 1 198 ? -15.852 -19.811 32.793 1.00 27.68 181 SER A CA 1
ATOM 1431 C C . SER A 1 198 ? -14.815 -20.928 32.685 1.00 27.62 181 SER A C 1
ATOM 1432 O O . SER A 1 198 ? -15.091 -22.101 32.989 1.00 27.21 181 SER A O 1
ATOM 1435 N N . GLU A 1 199 ? -13.625 -20.545 32.245 1.00 27.15 182 GLU A N 1
ATOM 1436 C CA . GLU A 1 199 ? -12.490 -21.414 32.265 1.00 27.28 182 GLU A CA 1
ATOM 1437 C C . GLU A 1 199 ? -12.362 -22.030 33.650 1.00 27.37 182 GLU A C 1
ATOM 1438 O O . GLU A 1 199 ? -12.092 -23.226 33.790 1.00 28.31 182 GLU A O 1
ATOM 1444 N N . SER A 1 200 ? -12.546 -21.199 34.669 1.00 27.70 183 SER A N 1
ATOM 1445 C CA A SER A 1 200 ? -12.415 -21.623 36.063 0.50 27.84 183 SER A CA 1
ATOM 1446 C CA B SER A 1 200 ? -12.401 -21.634 36.050 0.50 28.09 183 SER A CA 1
ATOM 1447 C C . SER A 1 200 ? -13.398 -22.737 36.397 1.00 27.84 183 SER A C 1
ATOM 1448 O O . SER A 1 200 ? -13.015 -23.774 36.940 1.00 28.16 183 SER A O 1
ATOM 1453 N N . ALA A 1 201 ? -14.667 -22.515 36.066 1.00 27.78 184 ALA A N 1
ATOM 1454 C CA . ALA A 1 201 ? -15.734 -23.449 36.424 1.00 27.35 184 ALA A CA 1
ATOM 1455 C C . ALA A 1 201 ? -15.666 -24.736 35.629 1.00 27.51 184 ALA A C 1
ATOM 1456 O O . ALA A 1 201 ? -16.123 -25.779 36.081 1.00 26.71 184 ALA A O 1
ATOM 1458 N N . TYR A 1 202 ? -15.084 -24.666 34.437 1.00 27.73 185 TYR A N 1
ATOM 1459 C CA . TYR A 1 202 ? -15.130 -25.789 33.525 1.00 27.52 185 TYR A CA 1
ATOM 1460 C C . TYR A 1 202 ? -13.762 -25.891 32.832 1.00 28.28 185 TYR A C 1
ATOM 1461 O O . TYR A 1 202 ? -13.615 -25.563 31.644 1.00 27.78 185 TYR A O 1
ATOM 1470 N N . PRO A 1 203 ? -12.750 -26.330 33.594 1.00 28.71 186 PRO A N 1
ATOM 1471 C CA . PRO A 1 203 ? -11.360 -26.249 33.176 1.00 28.73 186 PRO A CA 1
ATOM 1472 C C . PRO A 1 203 ? -10.980 -27.126 31.999 1.00 28.41 186 PRO A C 1
ATOM 1473 O O . PRO A 1 203 ? -11.660 -28.094 31.666 1.00 27.98 186 PRO A O 1
ATOM 1477 N N . TYR A 1 204 ? -9.878 -26.758 31.369 1.00 28.43 187 TYR A N 1
ATOM 1478 C CA . TYR A 1 204 ? -9.505 -27.371 30.128 1.00 28.45 187 TYR A CA 1
ATOM 1479 C C . TYR A 1 204 ? -8.820 -28.689 30.397 1.00 28.56 187 TYR A C 1
ATOM 1480 O O . TYR A 1 204 ? -7.947 -28.763 31.247 1.00 29.16 187 TYR A O 1
ATOM 1489 N N . GLU A 1 205 ? -9.211 -29.720 29.655 1.00 29.29 188 GLU A N 1
ATOM 1490 C CA . GLU A 1 205 ? -8.678 -31.056 29.865 1.00 29.99 188 GLU A CA 1
ATOM 1491 C C . GLU A 1 205 ? -7.829 -31.509 28.700 1.00 30.43 188 GLU A C 1
ATOM 1492 O O . GLU A 1 205 ? -7.169 -32.544 28.788 1.00 29.98 188 GLU A O 1
ATOM 1498 N N . ALA A 1 206 ? -7.871 -30.742 27.603 1.00 30.82 189 ALA A N 1
ATOM 1499 C CA . ALA A 1 206 ? -7.194 -31.105 26.343 1.00 31.01 189 ALA A CA 1
ATOM 1500 C C . ALA A 1 206 ? -7.581 -32.501 25.880 1.00 31.86 189 ALA A C 1
ATOM 1501 O O . ALA A 1 206 ? -6.772 -33.236 25.317 1.00 31.40 189 ALA A O 1
ATOM 1503 N N . GLN A 1 207 ? -8.835 -32.858 26.117 1.00 32.54 190 GLN A N 1
ATOM 1504 C CA . GLN A 1 207 ? -9.368 -34.121 25.658 1.00 34.04 190 GLN A CA 1
ATOM 1505 C C . GLN A 1 207 ? -10.873 -33.964 25.644 1.00 34.07 190 GLN A C 1
ATOM 1506 O O . GLN A 1 207 ? -11.428 -33.141 26.389 1.00 33.35 190 GLN A O 1
ATOM 1512 N N . GLY A 1 208 ? -11.531 -34.712 24.764 1.00 33.76 191 GLY A N 1
ATOM 1513 C CA . GLY A 1 208 ? -12.985 -34.757 24.765 1.00 34.74 191 GLY A CA 1
ATOM 1514 C C . GLY A 1 208 ? -13.472 -35.392 26.058 1.00 35.53 191 GLY A C 1
ATOM 1515 O O . GLY A 1 208 ? -12.902 -36.381 26.551 1.00 35.58 191 GLY A O 1
ATOM 1516 N N . ASP A 1 209 ? -14.529 -34.833 26.618 1.00 35.67 192 ASP A N 1
ATOM 1517 C CA . ASP A 1 209 ? -15.061 -35.388 27.832 1.00 36.69 192 ASP A CA 1
ATOM 1518 C C . ASP A 1 209 ? -16.568 -35.243 27.775 1.00 37.30 192 ASP A C 1
ATOM 1519 O O . ASP A 1 209 ? -17.102 -34.785 26.758 1.00 37.60 192 ASP A O 1
ATOM 1524 N N . TYR A 1 210 ? -17.252 -35.653 28.839 1.00 37.73 193 TYR A N 1
ATOM 1525 C CA . TYR A 1 210 ? -18.698 -35.476 28.922 1.00 38.63 193 TYR A CA 1
ATOM 1526 C C . TYR A 1 210 ? -19.101 -34.011 29.104 1.00 37.29 193 TYR A C 1
ATOM 1527 O O . TYR A 1 210 ? -18.450 -33.252 29.812 1.00 36.82 193 TYR A O 1
ATOM 1536 N N . CYS A 1 211 ? -20.176 -33.628 28.436 1.00 36.13 194 CYS A N 1
ATOM 1537 C CA . CYS A 1 211 ? -20.753 -32.317 28.600 1.00 35.17 194 CYS A CA 1
ATOM 1538 C C . CYS A 1 211 ? -21.271 -32.154 30.015 1.00 34.93 194 CYS A C 1
ATOM 1539 O O . CYS A 1 211 ? -22.126 -32.915 30.478 1.00 34.81 194 CYS A O 1
ATOM 1542 N N . ARG A 1 212 ? -20.719 -31.172 30.706 1.00 33.83 195 ARG A N 1
ATOM 1543 C CA . ARG A 1 212 ? -21.062 -30.929 32.081 1.00 33.43 195 ARG A CA 1
ATOM 1544 C C . ARG A 1 212 ? -21.475 -29.496 32.183 1.00 32.90 195 ARG A C 1
ATOM 1545 O O . ARG A 1 212 ? -21.403 -28.874 33.236 1.00 33.10 195 ARG A O 1
ATOM 1553 N N . PHE A 1 213 ? -21.914 -28.968 31.046 1.00 33.09 196 PHE A N 1
ATOM 1554 C CA . PHE A 1 213 ? -22.435 -27.631 31.012 1.00 33.12 196 PHE A CA 1
ATOM 1555 C C . PHE A 1 213 ? -23.549 -27.530 32.044 1.00 33.80 196 PHE A C 1
ATOM 1556 O O . PHE A 1 213 ? -24.366 -28.437 32.202 1.00 33.77 196 PHE A O 1
ATOM 1564 N N . ASP A 1 214 ? -23.542 -26.422 32.756 1.00 34.42 197 ASP A N 1
ATOM 1565 C CA . ASP A 1 214 ? -24.543 -26.134 33.752 1.00 35.26 197 ASP A CA 1
ATOM 1566 C C . ASP A 1 214 ? -24.942 -24.697 33.486 1.00 34.89 197 ASP A C 1
ATOM 1567 O O . ASP A 1 214 ? -24.169 -23.781 33.752 1.00 34.97 197 ASP A O 1
ATOM 1572 N N . SER A 1 215 ? -26.137 -24.515 32.932 1.00 35.02 198 SER A N 1
ATOM 1573 C CA . SER A 1 215 ? -26.609 -23.196 32.511 1.00 35.33 198 SER A CA 1
ATOM 1574 C C . SER A 1 215 ? -26.639 -22.169 33.623 1.00 35.10 198 SER A C 1
ATOM 1575 O O . SER A 1 215 ? -26.518 -20.987 33.353 1.00 35.33 198 SER A O 1
ATOM 1578 N N . SER A 1 216 ? -26.773 -22.602 34.875 1.00 35.34 199 SER A N 1
ATOM 1579 C CA . SER A 1 216 ? -26.752 -21.650 35.980 1.00 35.49 199 SER A CA 1
ATOM 1580 C C . SER A 1 216 ? -25.360 -21.058 36.132 1.00 35.28 199 SER A C 1
ATOM 1581 O O . SER A 1 216 ? -25.173 -20.062 36.823 1.00 35.33 199 SER A O 1
ATOM 1584 N N . GLN A 1 217 ? -24.376 -21.670 35.481 1.00 34.57 200 GLN A N 1
ATOM 1585 C CA . GLN A 1 217 ? -23.017 -21.168 35.588 1.00 34.36 200 GLN A CA 1
ATOM 1586 C C . GLN A 1 217 ? -22.570 -20.513 34.300 1.00 33.54 200 GLN A C 1
ATOM 1587 O O . GLN A 1 217 ? -21.422 -20.087 34.184 1.00 33.14 200 GLN A O 1
ATOM 1593 N N . SER A 1 218 ? -23.474 -20.454 33.331 1.00 32.34 201 SER A N 1
ATOM 1594 C CA . SER A 1 218 ? -23.160 -19.821 32.070 1.00 31.87 201 SER A CA 1
ATOM 1595 C C . SER A 1 218 ? -22.751 -18.389 32.328 1.00 31.90 201 SER A C 1
ATOM 1596 O O . SER A 1 218 ? -23.446 -17.657 33.022 1.00 31.76 201 SER A O 1
ATOM 1599 N N . VAL A 1 219 ? -21.598 -18.006 31.795 1.00 31.23 202 VAL A N 1
ATOM 1600 C CA . VAL A 1 219 ? -21.132 -16.648 31.920 1.00 30.78 202 VAL A CA 1
ATOM 1601 C C . VAL A 1 219 ? -21.917 -15.781 30.941 1.00 30.49 202 VAL A C 1
ATOM 1602 O O . VAL A 1 219 ? -22.225 -14.639 31.228 1.00 29.83 202 VAL A O 1
ATOM 1606 N N . THR A 1 220 ? -22.222 -16.330 29.773 1.00 30.38 203 THR A N 1
ATOM 1607 C CA . THR A 1 220 ? -22.897 -15.557 28.746 1.00 30.70 203 THR A CA 1
ATOM 1608 C C . THR A 1 220 ? -23.473 -16.495 27.737 1.00 30.79 203 THR A C 1
ATOM 1609 O O . THR A 1 220 ? -23.041 -17.637 27.601 1.00 30.27 203 THR A O 1
ATOM 1613 N N . THR A 1 221 ? -24.475 -16.002 27.033 1.00 31.60 204 THR A N 1
ATOM 1614 C CA . THR A 1 221 ? -24.900 -16.644 25.808 1.00 31.87 204 THR A CA 1
ATOM 1615 C C . THR A 1 221 ? -24.471 -15.674 24.718 1.00 31.80 204 THR A C 1
ATOM 1616 O O . THR A 1 221 ? -23.724 -14.731 24.993 1.00 31.25 204 THR A O 1
ATOM 1620 N N . LEU A 1 222 ? -24.914 -15.920 23.488 1.00 32.21 205 LEU A N 1
ATOM 1621 C CA . LEU A 1 222 ? -24.622 -15.035 22.365 1.00 33.14 205 LEU A CA 1
ATOM 1622 C C . LEU A 1 222 ? -25.893 -14.875 21.598 1.00 33.48 205 LEU A C 1
ATOM 1623 O O . LEU A 1 222 ? -26.693 -15.807 21.554 1.00 33.35 205 LEU A O 1
ATOM 1628 N N . SER A 1 223 ? -26.067 -13.710 20.981 1.00 34.58 206 SER A N 1
ATOM 1629 C CA . SER A 1 223 ? -27.226 -13.475 20.114 1.00 36.02 206 SER A CA 1
ATOM 1630 C C . SER A 1 223 ? -26.925 -13.934 18.702 1.00 36.49 206 SER A C 1
ATOM 1631 O O . SER A 1 223 ? -27.822 -14.296 17.958 1.00 37.17 206 SER A O 1
ATOM 1634 N N . GLY A 1 224 ? -25.645 -13.933 18.343 1.00 36.75 207 GLY A N 1
ATOM 1635 C CA . GLY A 1 224 ? -25.216 -14.424 17.043 1.00 36.25 207 GLY A CA 1
ATOM 1636 C C . GLY A 1 224 ? -23.764 -14.069 16.820 1.00 36.03 207 GLY A C 1
ATOM 1637 O O . GLY A 1 224 ? -22.989 -13.932 17.764 1.00 36.20 207 GLY A O 1
ATOM 1638 N N . TYR A 1 225 ? -23.392 -13.919 15.561 1.00 35.84 208 TYR A N 1
ATOM 1639 C CA . TYR A 1 225 ? -22.026 -13.578 15.230 1.00 35.97 208 TYR A CA 1
ATOM 1640 C C . TYR A 1 225 ? -21.972 -12.970 13.850 1.00 35.97 208 TYR A C 1
ATOM 1641 O O . TYR A 1 225 ? -22.890 -13.136 13.026 1.00 35.78 208 TYR A O 1
ATOM 1650 N N . TYR A 1 226 ? -20.878 -12.272 13.605 1.00 36.17 209 TYR A N 1
ATOM 1651 C CA . TYR A 1 226 ? -20.627 -11.656 12.323 1.00 35.88 209 TYR A CA 1
ATOM 1652 C C . TYR A 1 226 ? -19.507 -12.393 11.614 1.00 35.11 209 TYR A C 1
ATOM 1653 O O . TYR A 1 226 ? -18.400 -12.490 12.145 1.00 34.47 209 TYR A O 1
ATOM 1662 N N . ASP A 1 227 ? -19.800 -12.920 10.429 1.00 34.23 210 ASP A N 1
ATOM 1663 C CA . ASP A 1 227 ? -18.750 -13.358 9.520 1.00 33.86 210 ASP A CA 1
ATOM 1664 C C . ASP A 1 227 ? -18.278 -12.162 8.710 1.00 33.91 210 ASP A C 1
ATOM 1665 O O . ASP A 1 227 ? -19.076 -11.438 8.112 1.00 34.02 210 ASP A O 1
ATOM 1670 N N . LEU A 1 228 ? -16.973 -11.953 8.722 1.00 33.44 211 LEU A N 1
ATOM 1671 C CA . LEU A 1 228 ? -16.361 -10.847 8.024 1.00 33.53 211 LEU A CA 1
ATOM 1672 C C . LEU A 1 228 ? -16.108 -11.253 6.586 1.00 32.75 211 LEU A C 1
ATOM 1673 O O . LEU A 1 228 ? -15.913 -12.427 6.311 1.00 32.50 211 LEU A O 1
ATOM 1678 N N . PRO A 1 229 ? -16.105 -10.280 5.660 1.00 32.51 212 PRO A N 1
ATOM 1679 C CA . PRO A 1 229 ? -15.937 -10.657 4.257 1.00 32.44 212 PRO A CA 1
ATOM 1680 C C . PRO A 1 229 ? -14.643 -11.447 4.085 1.00 32.13 212 PRO A C 1
ATOM 1681 O O . PRO A 1 229 ? -13.585 -11.029 4.568 1.00 32.34 212 PRO A O 1
ATOM 1685 N N . SER A 1 230 ? -14.738 -12.587 3.414 1.00 31.73 213 SER A N 1
ATOM 1686 C CA . SER A 1 230 ? -13.611 -13.482 3.289 1.00 31.65 213 SER A CA 1
ATOM 1687 C C . SER A 1 230 ? -12.435 -12.817 2.600 1.00 31.69 213 SER A C 1
ATOM 1688 O O . SER A 1 230 ? -12.594 -12.221 1.544 1.00 32.13 213 SER A O 1
ATOM 1691 N N . GLY A 1 231 ? -11.255 -12.918 3.209 1.00 30.76 214 GLY A N 1
ATOM 1692 C CA . GLY A 1 231 ? -10.030 -12.432 2.589 1.00 30.22 214 GLY A CA 1
ATOM 1693 C C . GLY A 1 231 ? -9.838 -10.935 2.722 1.00 30.48 214 GLY A C 1
ATOM 1694 O O . GLY A 1 231 ? -8.864 -10.377 2.224 1.00 30.37 214 GLY A O 1
ATOM 1695 N N . ASP A 1 232 ? -10.766 -10.274 3.397 1.00 30.55 215 ASP A N 1
ATOM 1696 C CA . ASP A 1 232 ? -10.750 -8.822 3.443 1.00 30.85 215 ASP A CA 1
ATOM 1697 C C . ASP A 1 232 ? -10.054 -8.396 4.716 1.00 30.42 215 ASP A C 1
ATOM 1698 O O . ASP A 1 232 ? -10.633 -8.426 5.801 1.00 30.15 215 ASP A O 1
ATOM 1703 N N . GLU A 1 233 ? -8.787 -8.026 4.574 1.00 30.10 216 GLU A N 1
ATOM 1704 C CA . GLU A 1 233 ? -7.984 -7.657 5.709 1.00 30.76 216 GLU A CA 1
ATOM 1705 C C . GLU A 1 233 ? -8.383 -6.323 6.303 1.00 30.95 216 GLU A C 1
ATOM 1706 O O . GLU A 1 233 ? -8.214 -6.102 7.492 1.00 31.09 216 GLU A O 1
ATOM 1712 N N . ASN A 1 234 ? -8.908 -5.433 5.469 1.00 31.22 217 ASN A N 1
ATOM 1713 C CA . ASN A 1 234 ? -9.349 -4.126 5.952 1.00 31.36 217 ASN A CA 1
ATOM 1714 C C . ASN A 1 234 ? -10.599 -4.222 6.808 1.00 31.25 217 ASN A C 1
ATOM 1715 O O . ASN A 1 234 ? -10.707 -3.545 7.817 1.00 31.54 217 ASN A O 1
ATOM 1720 N N . SER A 1 235 ? -11.532 -5.074 6.396 1.00 31.41 218 SER A N 1
ATOM 1721 C CA . SER A 1 235 ? -12.729 -5.340 7.163 1.00 31.95 218 SER A CA 1
ATOM 1722 C C . SER A 1 235 ? -12.365 -5.996 8.481 1.00 30.97 218 SER A C 1
ATOM 1723 O O . SER A 1 235 ? -12.975 -5.711 9.510 1.00 30.48 218 SER A O 1
ATOM 1726 N N . LEU A 1 236 ? -11.376 -6.890 8.438 1.00 30.30 219 LEU A N 1
ATOM 1727 C CA . LEU A 1 236 ? -10.898 -7.536 9.651 1.00 29.63 219 LEU A CA 1
ATOM 1728 C C . LEU A 1 236 ? -10.319 -6.488 10.587 1.00 29.33 219 LEU A C 1
ATOM 1729 O O . LEU A 1 236 ? -10.646 -6.468 11.759 1.00 28.89 219 LEU A O 1
ATOM 1734 N N . ALA A 1 237 ? -9.459 -5.621 10.062 1.00 29.69 220 ALA A N 1
ATOM 1735 C CA . ALA A 1 237 ? -8.878 -4.566 10.864 1.00 30.06 220 ALA A CA 1
ATOM 1736 C C . ALA A 1 237 ? -9.980 -3.669 11.434 1.00 30.67 220 ALA A C 1
ATOM 1737 O O . ALA A 1 237 ? -9.945 -3.294 12.608 1.00 30.72 220 ALA A O 1
ATOM 1739 N N . ASP A 1 238 ? -10.975 -3.364 10.605 1.00 30.76 221 ASP A N 1
ATOM 1740 C CA . ASP A 1 238 ? -12.094 -2.532 11.029 1.00 31.33 221 ASP A CA 1
ATOM 1741 C C . ASP A 1 238 ? -12.764 -3.183 12.242 1.00 30.75 221 ASP A C 1
ATOM 1742 O O . ASP A 1 238 ? -12.940 -2.544 13.285 1.00 30.59 221 ASP A O 1
ATOM 1747 N N . ALA A 1 239 ? -13.117 -4.456 12.089 1.00 29.60 222 ALA A N 1
ATOM 1748 C CA . ALA A 1 239 ? -13.736 -5.239 13.157 1.00 29.77 222 ALA A CA 1
ATOM 1749 C C . ALA A 1 239 ? -12.849 -5.312 14.399 1.00 29.52 222 ALA A C 1
ATOM 1750 O O . ALA A 1 239 ? -13.317 -5.139 15.522 1.00 29.74 222 ALA A O 1
ATOM 1752 N N . VAL A 1 240 ? -11.560 -5.549 14.201 1.00 29.24 223 VAL A N 1
ATOM 1753 C CA . VAL A 1 240 ? -10.679 -5.648 15.342 1.00 28.57 223 VAL A CA 1
ATOM 1754 C C . VAL A 1 240 ? -10.736 -4.347 16.136 1.00 29.16 223 VAL A C 1
ATOM 1755 O O . VAL A 1 240 ? -10.868 -4.379 17.344 1.00 28.96 223 VAL A O 1
ATOM 1759 N N . GLY A 1 241 ? -10.684 -3.210 15.449 1.00 29.53 224 GLY A N 1
ATOM 1760 C CA . GLY A 1 241 ? -10.697 -1.922 16.138 1.00 30.25 224 GLY A CA 1
ATOM 1761 C C . GLY A 1 241 ? -12.062 -1.533 16.682 1.00 30.49 224 GLY A C 1
ATOM 1762 O O . GLY A 1 241 ? -12.157 -0.928 17.754 1.00 31.58 224 GLY A O 1
ATOM 1763 N N . GLN A 1 242 ? -13.113 -1.887 15.953 1.00 30.15 225 GLN A N 1
ATOM 1764 C CA . GLN A 1 242 ? -14.460 -1.382 16.226 1.00 30.76 225 GLN A CA 1
ATOM 1765 C C . GLN A 1 242 ? -15.305 -2.327 17.058 1.00 30.89 225 GLN A C 1
ATOM 1766 O O . GLN A 1 242 ? -16.265 -1.906 17.695 1.00 31.15 225 GLN A O 1
ATOM 1772 N N . ALA A 1 243 ? -14.957 -3.610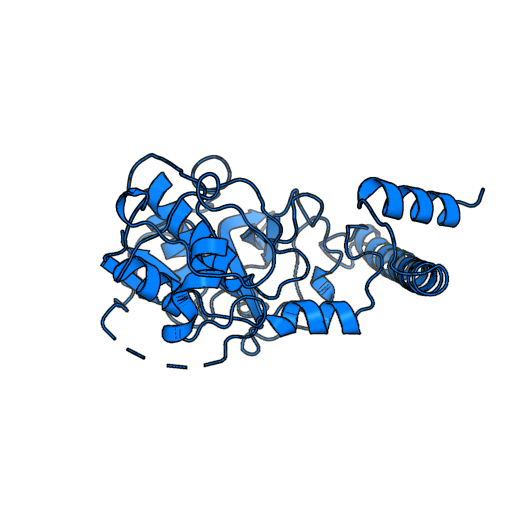 17.042 1.00 30.46 226 ALA A N 1
ATOM 1773 C CA . ALA A 1 243 ? -15.698 -4.599 17.800 1.00 30.41 226 ALA A CA 1
ATOM 1774 C C . ALA A 1 243 ? -14.815 -5.285 18.841 1.00 30.64 226 ALA A C 1
ATOM 1775 O O . ALA A 1 243 ? -15.266 -5.585 19.934 1.00 31.27 226 ALA A O 1
ATOM 1777 N N . GLY A 1 244 ? -13.560 -5.547 18.488 1.00 30.44 227 GLY A N 1
ATOM 1778 C CA . GLY A 1 244 ? -12.658 -6.246 19.385 1.00 29.29 227 GLY A CA 1
ATOM 1779 C C . GLY A 1 244 ? -11.991 -7.462 18.765 1.00 28.51 227 GLY A C 1
ATOM 1780 O O . GLY A 1 244 ? -12.004 -7.621 17.552 1.00 27.97 227 GLY A O 1
ATOM 1781 N N . PRO A 1 245 ? -11.401 -8.330 19.609 1.00 28.05 228 PRO A N 1
ATOM 1782 C CA . PRO A 1 245 ? -10.713 -9.516 19.108 1.00 27.56 228 PRO A CA 1
ATOM 1783 C C . PRO A 1 245 ? -11.610 -10.324 18.182 1.00 27.12 228 PRO A C 1
ATOM 1784 O O . PRO A 1 245 ? -12.797 -10.514 18.459 1.00 27.43 228 PRO A O 1
ATOM 1788 N N . VAL A 1 246 ? -11.049 -10.751 17.065 1.00 26.37 229 VAL A N 1
ATOM 1789 C CA . VAL A 1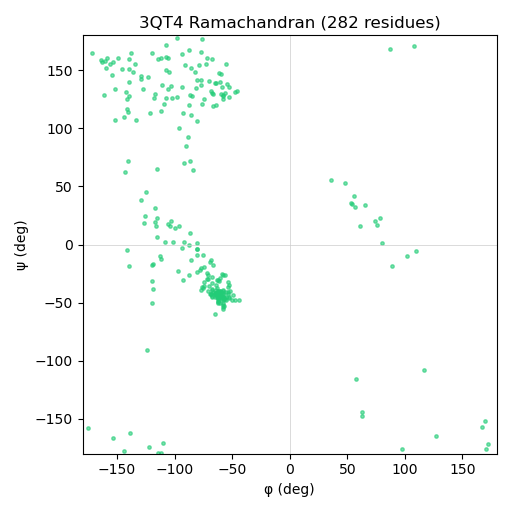 246 ? -11.826 -11.481 16.073 1.00 25.65 229 VAL A CA 1
ATOM 1790 C C . VAL A 1 246 ? -11.258 -12.878 15.922 1.00 25.32 229 VAL A C 1
ATOM 1791 O O . VAL A 1 246 ? -10.041 -13.047 15.781 1.00 24.82 229 VAL A O 1
ATOM 1795 N N . ALA A 1 247 ? -12.146 -13.867 16.010 1.00 25.76 230 ALA A N 1
ATOM 1796 C CA . ALA A 1 247 ? -11.829 -15.262 15.727 1.00 25.36 230 ALA A CA 1
ATOM 1797 C C . ALA A 1 247 ? -11.523 -15.396 14.258 1.00 25.84 230 ALA A C 1
ATOM 1798 O O . ALA A 1 247 ? -12.281 -14.931 13.404 1.00 27.08 230 ALA A O 1
ATOM 1800 N N . VAL A 1 248 ? -10.396 -16.019 13.964 1.00 25.86 231 VAL A N 1
ATOM 1801 C CA . VAL A 1 248 ? -9.996 -16.258 12.600 1.00 25.75 231 VAL A CA 1
ATOM 1802 C C . VAL A 1 248 ? -9.451 -17.667 12.540 1.00 25.81 231 VAL A C 1
ATOM 1803 O O . VAL A 1 248 ? -9.138 -18.276 13.563 1.00 25.27 231 VAL A O 1
ATOM 1807 N N . ALA A 1 249 ? -9.323 -18.164 11.327 1.00 25.96 232 ALA A N 1
ATOM 1808 C CA . ALA A 1 249 ? -8.733 -19.451 11.108 1.00 26.25 232 ALA A CA 1
ATOM 1809 C C . ALA A 1 249 ? -7.654 -19.220 10.091 1.00 26.23 232 ALA A C 1
ATOM 1810 O O . ALA A 1 249 ? -7.857 -18.511 9.083 1.00 26.60 232 ALA A O 1
ATOM 1812 N N . ILE A 1 250 ? -6.490 -19.780 10.366 1.00 25.84 233 ILE A N 1
ATOM 1813 C CA . ILE A 1 250 ? -5.367 -19.580 9.487 1.00 25.06 233 ILE A CA 1
ATOM 1814 C C . ILE A 1 250 ? -4.914 -20.909 8.968 1.00 25.48 233 ILE A C 1
ATOM 1815 O O . ILE A 1 250 ? -5.278 -21.969 9.493 1.00 24.35 233 ILE A O 1
ATOM 1820 N N . ASP A 1 251 ? -4.101 -20.837 7.926 1.00 25.80 234 ASP A N 1
ATOM 1821 C CA . ASP A 1 251 ? -3.367 -21.979 7.486 1.00 26.44 234 ASP A CA 1
ATOM 1822 C C . ASP A 1 251 ? -2.073 -21.961 8.283 1.00 26.41 234 ASP A C 1
ATOM 1823 O O . ASP A 1 251 ? -1.098 -21.302 7.908 1.00 27.07 234 ASP A O 1
ATOM 1828 N N . ALA A 1 252 ? -2.089 -22.657 9.410 1.00 26.18 235 ALA A N 1
ATOM 1829 C CA . ALA A 1 252 ? -0.880 -22.836 10.190 1.00 25.99 235 ALA A CA 1
ATOM 1830 C C . ALA A 1 252 ? 0.011 -23.845 9.482 1.00 25.30 235 ALA A C 1
ATOM 1831 O O . ALA A 1 252 ? -0.398 -24.969 9.177 1.00 25.22 235 ALA A O 1
ATOM 1833 N N . THR A 1 253 ? 1.236 -23.428 9.221 1.00 24.61 236 THR A N 1
ATOM 1834 C CA . THR A 1 253 ? 2.207 -24.342 8.685 1.00 24.58 236 THR A CA 1
ATOM 1835 C C . THR A 1 253 ? 3.288 -24.528 9.720 1.00 25.30 236 THR A C 1
ATOM 1836 O O . THR A 1 253 ? 3.249 -23.933 10.794 1.00 25.64 236 THR A O 1
ATOM 1840 N N . ASP A 1 254 ? 4.273 -25.340 9.375 1.00 25.84 237 ASP A N 1
ATOM 1841 C CA . ASP A 1 254 ? 5.347 -25.594 10.282 1.00 27.14 237 ASP A CA 1
ATOM 1842 C C . ASP A 1 254 ? 6.205 -24.366 10.533 1.00 27.17 237 ASP A C 1
ATOM 1843 O O . ASP A 1 254 ? 6.951 -24.311 11.509 1.00 27.64 237 ASP A O 1
ATOM 1848 N N . GLU A 1 255 ? 6.097 -23.366 9.662 1.00 27.15 238 GLU A N 1
ATOM 1849 C CA . GLU A 1 255 ? 6.802 -22.120 9.898 1.00 26.92 238 GLU A CA 1
ATOM 1850 C C . GLU A 1 255 ? 6.504 -21.540 11.279 1.00 26.16 238 GLU A C 1
ATOM 1851 O O . GLU A 1 255 ? 7.358 -20.903 11.884 1.00 26.58 238 GLU A O 1
ATOM 1857 N N . LEU A 1 256 ? 5.290 -21.772 11.770 1.00 25.71 239 LEU A N 1
ATOM 1858 C CA . LEU A 1 256 ? 4.875 -21.254 13.058 1.00 25.02 239 LEU A CA 1
ATOM 1859 C C . LEU A 1 256 ? 5.454 -22.060 14.194 1.00 24.88 239 LEU A C 1
ATOM 1860 O O . LEU A 1 256 ? 5.521 -21.576 15.317 1.00 25.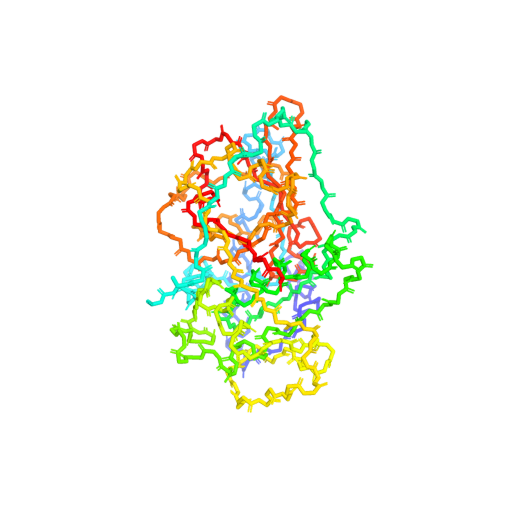05 239 LEU A O 1
ATOM 1865 N N . GLN A 1 257 ? 5.863 -23.292 13.913 1.00 24.21 240 GLN A N 1
ATOM 1866 C CA . GLN A 1 257 ? 6.212 -24.199 14.990 1.00 25.28 240 GLN A CA 1
ATOM 1867 C C . GLN A 1 257 ? 7.123 -23.537 16.019 1.00 25.47 240 GLN A C 1
ATOM 1868 O O . GLN A 1 257 ? 6.874 -23.617 17.230 1.00 25.10 240 GLN A O 1
ATOM 1874 N N . PHE A 1 258 ? 8.167 -22.873 15.524 1.00 25.50 241 PHE A N 1
ATOM 1875 C CA . PHE A 1 258 ? 9.140 -22.248 16.398 1.00 26.28 241 PHE A CA 1
ATOM 1876 C C . PHE A 1 258 ? 9.205 -20.747 16.272 1.00 26.65 241 PHE A C 1
ATOM 1877 O O . PHE A 1 258 ? 10.145 -20.135 16.753 1.00 26.79 241 PHE A O 1
ATOM 1885 N N . TYR A 1 259 ? 8.194 -20.136 15.663 1.00 26.99 242 TYR A N 1
ATOM 1886 C CA . TYR A 1 259 ? 8.110 -18.687 15.715 1.00 27.05 242 TYR A CA 1
ATOM 1887 C C . TYR A 1 259 ? 8.367 -18.207 17.135 1.00 27.78 242 TYR A C 1
ATOM 1888 O O . TYR A 1 259 ? 7.787 -18.726 18.099 1.00 27.89 242 TYR A O 1
ATOM 1897 N N . SER A 1 260 ? 9.235 -17.212 17.259 1.00 28.18 243 SER A N 1
ATOM 1898 C CA . SER A 1 260 ? 9.582 -16.695 18.560 1.00 28.81 243 SER A CA 1
ATOM 1899 C C . SER A 1 260 ? 9.217 -15.236 18.659 1.00 29.01 243 SER A C 1
ATOM 1900 O O . SER A 1 260 ? 8.569 -14.812 19.603 1.00 29.14 243 SER A O 1
ATOM 1903 N N . GLY A 1 261 ? 9.633 -14.458 17.676 1.00 29.40 244 GLY A N 1
ATOM 1904 C CA . GLY A 1 261 ? 9.454 -13.023 17.800 1.00 29.47 244 GLY A CA 1
ATOM 1905 C C . GLY A 1 261 ? 9.610 -12.335 16.483 1.00 29.30 244 GLY A C 1
ATOM 1906 O O . GLY A 1 261 ? 10.225 -12.862 15.570 1.00 29.47 244 GLY A O 1
ATOM 1907 N N . GLY A 1 262 ? 9.058 -11.137 16.395 1.00 29.76 245 GLY A N 1
ATOM 1908 C CA . GLY A 1 262 ? 9.210 -10.347 15.202 1.00 29.51 245 GLY A CA 1
ATOM 1909 C C . GLY A 1 262 ? 8.002 -10.497 14.310 1.00 29.75 245 GLY A C 1
ATOM 1910 O O . GLY A 1 262 ? 7.009 -11.140 14.648 1.00 29.96 245 GLY A O 1
ATOM 1911 N N . LEU A 1 263 ? 8.095 -9.873 13.158 1.00 30.08 246 LEU A N 1
ATOM 1912 C CA . LEU A 1 263 ? 7.013 -9.846 12.238 1.00 30.83 246 LEU A CA 1
ATOM 1913 C C . LEU A 1 263 ? 7.017 -11.158 11.466 1.00 30.32 246 LEU A C 1
ATOM 1914 O O . LEU A 1 263 ? 7.859 -11.372 10.607 1.00 30.08 246 LEU A O 1
ATOM 1919 N N . PHE A 1 264 ? 6.073 -12.031 11.782 1.00 29.74 247 PHE A N 1
ATOM 1920 C CA . PHE A 1 264 ? 5.990 -13.308 11.090 1.00 29.65 247 PHE A CA 1
ATOM 1921 C C . PHE A 1 264 ? 5.379 -13.108 9.722 1.00 29.48 247 PHE A C 1
ATOM 1922 O O . PHE A 1 264 ? 4.482 -12.290 9.536 1.00 29.86 247 PHE A O 1
ATOM 1930 N N . TYR A 1 265 ? 5.907 -13.841 8.767 1.00 29.59 248 TYR A N 1
ATOM 1931 C CA A TYR A 1 265 ? 5.225 -14.044 7.502 0.50 29.95 248 TYR A CA 1
ATOM 1932 C CA B TYR A 1 265 ? 5.251 -14.033 7.489 0.50 30.12 248 TYR A CA 1
ATOM 1933 C C . TYR A 1 265 ? 5.524 -15.462 7.095 1.00 29.74 248 TYR A C 1
ATOM 1934 O O . TYR A 1 265 ? 6.569 -16.007 7.419 1.00 29.66 248 TYR A O 1
ATOM 1951 N N . ASP A 1 266 ? 4.581 -16.051 6.402 1.00 29.13 249 ASP A N 1
ATOM 1952 C CA . ASP A 1 266 ? 4.709 -17.398 6.010 1.00 28.35 249 ASP A CA 1
ATOM 1953 C C . ASP A 1 266 ? 4.626 -17.469 4.495 1.00 27.46 249 ASP A C 1
ATOM 1954 O O . ASP A 1 266 ? 3.593 -17.187 3.888 1.00 27.75 249 ASP A O 1
ATOM 1959 N N . GLN A 1 267 ? 5.750 -17.837 3.907 1.00 27.24 250 GLN A N 1
ATOM 1960 C CA A GLN A 1 267 ? 5.877 -18.014 2.463 0.50 26.30 250 GLN A CA 1
ATOM 1961 C CA B GLN A 1 267 ? 5.844 -18.006 2.459 0.50 27.02 250 GLN A CA 1
ATOM 1962 C C . GLN A 1 267 ? 5.342 -19.383 2.039 1.00 26.29 250 GLN A C 1
ATOM 1963 O O . GLN A 1 267 ? 5.331 -19.727 0.847 1.00 26.45 250 GLN A O 1
ATOM 1974 N N . THR A 1 268 ? 4.898 -20.171 3.012 1.00 25.87 251 THR A N 1
ATOM 1975 C CA . THR A 1 268 ? 4.551 -21.555 2.717 1.00 25.98 251 THR A CA 1
ATOM 1976 C C . THR A 1 268 ? 3.072 -21.833 2.829 1.00 25.89 251 THR A C 1
ATOM 1977 O O . THR A 1 268 ? 2.613 -22.884 2.401 1.00 26.13 251 THR A O 1
ATOM 1981 N N . CYS A 1 269 ? 2.340 -20.900 3.417 1.00 26.28 252 CYS A N 1
ATOM 1982 C CA . CYS A 1 269 ? 0.914 -21.075 3.639 1.00 26.76 252 CYS A CA 1
ATOM 1983 C C . CYS A 1 269 ? 0.109 -20.468 2.507 1.00 26.83 252 CYS A C 1
ATOM 1984 O O . CYS A 1 269 ? 0.608 -19.660 1.736 1.00 26.98 252 CYS A O 1
ATOM 1987 N N . ASN A 1 270 ? -1.157 -20.853 2.434 1.00 27.63 253 ASN A N 1
ATOM 1988 C CA . ASN A 1 270 ? -2.081 -20.192 1.546 1.00 28.60 253 ASN A CA 1
ATOM 1989 C C . ASN A 1 270 ? -3.228 -19.661 2.390 1.00 29.37 253 ASN A C 1
ATOM 1990 O O . ASN A 1 270 ? -3.176 -19.725 3.622 1.00 29.34 253 ASN A O 1
ATOM 1995 N N . GLN A 1 271 ? -4.249 -19.119 1.741 1.00 29.69 254 GLN A N 1
ATOM 1996 C CA . GLN A 1 271 ? -5.287 -18.432 2.478 1.00 30.53 254 GLN A CA 1
ATOM 1997 C C . GLN A 1 271 ? -6.502 -19.303 2.622 1.00 30.46 254 GLN A C 1
ATOM 1998 O O . GLN A 1 271 ? -7.498 -18.870 3.166 1.00 31.29 254 GLN A O 1
ATOM 2004 N N . SER A 1 272 ? -6.443 -20.522 2.127 1.00 30.82 255 SER A N 1
ATOM 2005 C CA . SER A 1 272 ? -7.671 -21.286 1.997 1.00 31.60 255 SER A CA 1
ATOM 2006 C C . SER A 1 272 ? -7.671 -22.586 2.787 1.00 31.64 255 SER A C 1
ATOM 2007 O O . SER A 1 272 ? -8.722 -23.021 3.250 1.00 32.49 255 SER A O 1
ATOM 2010 N N . ASP A 1 273 ? -6.499 -23.195 2.939 1.00 31.24 256 ASP A N 1
ATOM 2011 C CA . ASP A 1 273 ? -6.378 -24.452 3.640 1.00 31.62 256 ASP A CA 1
ATOM 2012 C C . ASP A 1 273 ? -6.225 -24.137 5.114 1.00 30.81 256 ASP A C 1
ATOM 2013 O O . ASP A 1 273 ? -5.156 -24.284 5.677 1.00 31.22 256 ASP A O 1
ATOM 2018 N N . LEU A 1 274 ? -7.305 -23.693 5.733 1.00 29.77 257 LEU A N 1
ATOM 2019 C CA . LEU A 1 274 ? -7.241 -23.239 7.110 1.00 29.45 257 LEU A CA 1
ATOM 2020 C C . LEU A 1 274 ? -7.274 -24.451 8.027 1.00 28.70 257 LEU A C 1
ATOM 2021 O O . LEU A 1 274 ? -7.980 -25.424 7.766 1.00 28.97 257 LEU A O 1
ATOM 2026 N N . ASN A 1 275 ? -6.508 -24.420 9.098 1.00 27.50 258 ASN A N 1
ATOM 2027 C CA . ASN A 1 275 ? -6.504 -25.589 9.973 1.00 26.54 258 ASN A CA 1
ATOM 2028 C C . ASN A 1 275 ? -6.436 -25.209 11.421 1.00 26.37 258 ASN A C 1
ATOM 2029 O O . ASN A 1 275 ? -6.496 -26.068 12.272 1.00 27.05 258 ASN A O 1
ATOM 2034 N N . HIS A 1 276 ? -6.301 -23.917 11.699 1.00 25.94 259 HIS A N 1
ATOM 2035 C CA . HIS A 1 276 ? -5.974 -23.484 13.037 1.00 25.43 259 HIS A CA 1
ATOM 2036 C C . HIS A 1 276 ? -6.723 -22.207 13.402 1.00 25.18 259 HIS A C 1
ATOM 2037 O O . HIS A 1 276 ? -6.528 -21.167 12.792 1.00 25.06 259 HIS A O 1
ATOM 2044 N N . GLY A 1 277 ? -7.585 -22.314 14.404 1.00 24.82 260 GLY A N 1
ATOM 2045 C CA . GLY A 1 277 ? -8.388 -21.193 14.850 1.00 24.80 260 GLY A CA 1
ATOM 2046 C C . GLY A 1 277 ? -7.603 -20.403 15.869 1.00 24.65 260 GLY A C 1
ATOM 2047 O O . GLY A 1 277 ? -7.072 -20.955 16.840 1.00 24.58 260 GLY A O 1
ATOM 2048 N N . VAL A 1 278 ? -7.518 -19.101 15.640 1.00 24.50 261 VAL A N 1
ATOM 2049 C CA . VAL A 1 278 ? -6.846 -18.223 16.569 1.00 24.42 261 VAL A CA 1
ATOM 2050 C C . VAL A 1 278 ? -7.651 -16.957 16.704 1.00 24.00 261 VAL A C 1
ATOM 2051 O O . VAL A 1 278 ? -8.829 -16.913 16.370 1.00 24.45 261 VAL A O 1
ATOM 2055 N N . LEU A 1 279 ? -7.014 -15.928 17.214 1.00 24.32 262 LEU A N 1
ATOM 2056 C CA . LEU A 1 279 ? -7.720 -14.735 17.592 1.00 24.97 262 LEU A CA 1
ATOM 2057 C C . LEU A 1 279 ? -6.857 -13.566 17.220 1.00 25.11 262 LEU A C 1
ATOM 2058 O O . LEU A 1 279 ? -5.689 -13.480 17.635 1.00 25.14 262 LEU A O 1
ATOM 2063 N N . VAL A 1 280 ? -7.425 -12.670 16.439 1.00 24.64 263 VAL A N 1
ATOM 2064 C CA . VAL A 1 280 ? -6.733 -11.441 16.120 1.00 25.02 263 VAL A CA 1
ATOM 2065 C C . VAL A 1 280 ? -7.065 -10.452 17.213 1.00 25.47 263 VAL A C 1
ATOM 2066 O O . VAL A 1 280 ? -8.229 -10.110 17.434 1.00 25.60 263 VAL A O 1
ATOM 2070 N N . VAL A 1 281 ? -6.034 -9.993 17.902 1.00 25.85 264 VAL A N 1
ATOM 2071 C CA . VAL A 1 281 ? -6.239 -9.154 19.068 1.00 26.76 264 VAL A CA 1
ATOM 2072 C C . VAL A 1 281 ? -5.668 -7.776 18.803 1.00 27.52 264 VAL A C 1
ATOM 2073 O O . VAL A 1 281 ? -5.622 -6.933 19.687 1.00 28.24 264 VAL A O 1
ATOM 2077 N N . GLY A 1 282 ? -5.225 -7.546 17.580 1.00 27.97 265 GLY A N 1
ATOM 2078 C CA . GLY A 1 282 ? -4.801 -6.220 17.240 1.00 28.84 265 GLY A CA 1
ATOM 2079 C C . GLY A 1 282 ? -4.148 -6.159 15.896 1.00 29.83 265 GLY A C 1
ATOM 2080 O O . GLY A 1 282 ? -4.148 -7.134 15.133 1.00 29.52 265 GLY A O 1
ATOM 2081 N N . TYR A 1 283 ? -3.593 -4.988 15.618 1.00 30.81 266 TYR A N 1
ATOM 2082 C CA . TYR A 1 283 ? -2.888 -4.743 14.385 1.00 32.60 266 TYR A CA 1
ATOM 2083 C C . TYR A 1 283 ? -2.242 -3.392 14.524 1.00 33.40 266 TYR A C 1
ATOM 2084 O O . TYR A 1 283 ? -2.582 -2.601 15.408 1.00 33.02 266 TYR A O 1
ATOM 2093 N N . GLY A 1 284 ? -1.310 -3.130 13.633 1.00 34.86 267 GLY A N 1
ATOM 2094 C CA . GLY A 1 284 ? -0.653 -1.859 13.596 1.00 37.06 267 GLY A CA 1
ATOM 2095 C C . GLY A 1 284 ? 0.254 -1.881 12.403 1.00 39.24 267 GLY A C 1
ATOM 2096 O O . GLY A 1 284 ? 0.045 -2.649 11.443 1.00 38.42 267 GLY A O 1
ATOM 2097 N N . SER A 1 285 ? 1.251 -1.013 12.469 1.00 41.20 268 SER A N 1
ATOM 2098 C CA . SER A 1 285 ? 2.264 -0.930 11.454 1.00 44.34 268 SER A CA 1
ATOM 2099 C C . SER A 1 285 ? 3.593 -0.727 12.162 1.00 45.52 268 SER A C 1
ATOM 2100 O O . SER A 1 285 ? 3.716 0.136 13.026 1.00 45.93 268 SER A O 1
ATOM 2103 N N . ASP A 1 286 ? 4.563 -1.570 11.830 1.00 47.18 269 ASP A N 1
ATOM 2104 C CA . ASP A 1 286 ? 5.886 -1.495 12.426 1.00 48.86 269 ASP A CA 1
ATOM 2105 C C . ASP A 1 286 ? 6.845 -1.058 11.333 1.00 49.16 269 ASP A C 1
ATOM 2106 O O . ASP A 1 286 ? 7.056 -1.789 10.353 1.00 49.52 269 ASP A O 1
ATOM 2111 N N . ASN A 1 287 ? 7.415 0.131 11.506 1.00 49.37 270 ASN A N 1
ATOM 2112 C CA . ASN A 1 287 ? 8.237 0.794 10.478 1.00 49.26 270 ASN A CA 1
ATOM 2113 C C . ASN A 1 287 ? 7.760 0.574 9.025 1.00 48.87 270 ASN A C 1
ATOM 2114 O O . ASN A 1 287 ? 8.509 0.089 8.165 1.00 49.44 270 ASN A O 1
ATOM 2119 N N . GLY A 1 288 ? 6.498 0.919 8.775 1.00 47.82 271 GLY A N 1
ATOM 2120 C CA . GLY A 1 288 ? 5.910 0.808 7.437 1.00 46.04 271 GLY A CA 1
ATOM 2121 C C . GLY A 1 288 ? 5.281 -0.546 7.157 1.00 44.64 271 GLY A C 1
ATOM 2122 O O . GLY A 1 288 ? 4.468 -0.688 6.235 1.00 45.01 271 GLY A O 1
ATOM 2123 N N . GLN A 1 289 ? 5.657 -1.548 7.945 1.00 42.76 272 GLN A N 1
ATOM 2124 C CA . GLN A 1 289 ? 5.120 -2.880 7.747 1.00 40.84 272 GLN A CA 1
ATOM 2125 C C . GLN A 1 289 ? 3.895 -3.110 8.610 1.00 38.88 272 GLN A C 1
ATOM 2126 O O . GLN A 1 289 ? 3.979 -3.155 9.844 1.00 38.80 272 GLN A O 1
ATOM 2132 N N . ASP A 1 290 ? 2.763 -3.252 7.936 1.00 36.48 273 ASP A N 1
ATOM 2133 C CA . ASP A 1 290 ? 1.497 -3.584 8.574 1.00 34.98 273 ASP A CA 1
ATOM 2134 C C . ASP A 1 290 ? 1.561 -4.967 9.215 1.00 33.71 273 ASP A C 1
ATOM 2135 O O . ASP A 1 290 ? 2.130 -5.903 8.657 1.00 33.00 273 ASP A O 1
ATOM 2140 N N . TYR A 1 291 ? 0.994 -5.088 10.397 1.00 32.09 274 TYR A N 1
ATOM 2141 C CA . TYR A 1 291 ? 0.964 -6.391 11.047 1.00 31.48 274 TYR A CA 1
ATOM 2142 C C . TYR A 1 291 ? -0.374 -6.610 11.708 1.00 30.48 274 TYR A C 1
ATOM 2143 O O . TYR A 1 291 ? -1.144 -5.662 11.919 1.00 30.22 274 TYR A O 1
ATOM 2152 N N . TRP A 1 292 ? -0.649 -7.881 11.953 1.00 29.06 275 TRP A N 1
ATOM 2153 C CA . TRP A 1 292 ? -1.719 -8.328 12.801 1.00 27.71 275 TRP A CA 1
ATOM 2154 C C . TRP A 1 292 ? -1.064 -8.779 14.076 1.00 27.55 275 TRP A C 1
ATOM 2155 O O . TRP A 1 292 ? 0.059 -9.290 14.051 1.00 27.30 275 TRP A O 1
ATOM 2166 N N . ILE A 1 293 ? -1.776 -8.628 15.183 1.00 27.10 276 ILE A N 1
ATOM 2167 C CA . ILE A 1 293 ? -1.377 -9.304 16.404 1.00 27.13 276 ILE A CA 1
ATOM 2168 C C . ILE A 1 293 ? -2.371 -10.422 16.640 1.00 26.61 276 ILE A C 1
ATOM 2169 O O . ILE A 1 293 ? -3.593 -10.207 16.668 1.00 26.31 276 ILE A O 1
ATOM 2174 N N . LEU A 1 294 ? -1.842 -11.620 16.798 1.00 25.70 277 LEU A N 1
ATOM 2175 C CA . LEU A 1 294 ? -2.705 -12.761 16.959 1.00 25.77 277 LEU A CA 1
ATOM 2176 C C . LEU A 1 294 ? -2.366 -13.457 18.239 1.00 25.37 277 LEU A C 1
ATOM 2177 O O . LEU A 1 294 ? -1.213 -13.501 18.643 1.00 25.71 277 LEU A O 1
ATOM 2182 N N . LYS A 1 295 ? -3.396 -13.969 18.889 1.00 24.83 278 LYS A N 1
ATOM 2183 C CA . LYS A 1 295 ? -3.238 -14.756 20.070 1.00 24.28 278 LYS A CA 1
ATOM 2184 C C . LYS A 1 295 ? -3.305 -16.193 19.659 1.00 24.25 278 LYS A C 1
ATOM 2185 O O . LYS A 1 295 ? -4.277 -16.612 19.047 1.00 25.02 278 LYS A O 1
ATOM 2191 N N . ASN A 1 296 ? -2.306 -16.971 20.032 1.00 24.52 279 ASN A N 1
ATOM 2192 C CA . ASN A 1 296 ? -2.346 -18.397 19.754 1.00 24.80 279 ASN A CA 1
ATOM 2193 C C . ASN A 1 296 ? -2.827 -19.132 20.986 1.00 24.89 279 ASN A C 1
ATOM 2194 O O . ASN A 1 296 ? -3.060 -18.510 22.024 1.00 25.78 279 ASN A O 1
ATOM 2199 N N . SER A 1 297 ? -2.968 -20.449 20.876 1.00 24.70 280 SER A N 1
ATOM 2200 C CA . SER A 1 297 ? -3.334 -21.283 22.013 1.00 24.27 280 SER A CA 1
ATOM 2201 C C . SER A 1 297 ? -2.300 -22.382 22.187 1.00 24.32 280 SER A C 1
ATOM 2202 O O . SER A 1 297 ? -2.653 -23.546 22.392 1.00 25.91 280 SER A O 1
ATOM 2205 N N . TRP A 1 298 ? -1.031 -22.006 22.102 1.00 24.14 281 TRP A N 1
ATOM 2206 C CA . TRP A 1 298 ? 0.088 -22.932 22.289 1.00 24.39 281 TRP A CA 1
ATOM 2207 C C . TRP A 1 298 ? 0.901 -22.554 23.506 1.00 24.72 281 TRP A C 1
ATOM 2208 O O . TRP A 1 298 ? 2.066 -22.901 23.596 1.00 24.93 281 TRP A O 1
ATOM 2219 N N . GLY A 1 299 ? 0.278 -21.834 24.435 1.00 25.11 282 GLY A N 1
ATOM 2220 C CA . GLY A 1 299 ? 0.915 -21.488 25.689 1.00 25.88 282 GLY A CA 1
ATOM 2221 C C . GLY A 1 299 ? 1.707 -20.215 25.518 1.00 26.39 282 GLY A C 1
ATOM 2222 O O . GLY A 1 299 ? 1.924 -19.748 24.404 1.00 26.55 282 GLY A O 1
ATOM 2223 N N . SER A 1 300 ? 2.140 -19.644 26.629 1.00 26.79 283 SER A N 1
ATOM 2224 C CA . SER A 1 300 ? 2.888 -18.386 26.586 1.00 27.52 283 SER A CA 1
ATOM 2225 C C . SER A 1 300 ? 4.359 -18.622 26.243 1.00 27.43 283 SER A C 1
ATOM 2226 O O . SER A 1 300 ? 5.106 -17.675 25.971 1.00 28.19 283 SER A O 1
ATOM 2229 N N . GLY A 1 301 ? 4.772 -19.888 26.228 1.00 27.08 284 GLY A N 1
ATOM 2230 C CA . GLY A 1 301 ? 6.147 -20.232 25.847 1.00 27.07 284 GLY A CA 1
ATOM 2231 C C . GLY A 1 301 ? 6.343 -20.249 24.337 1.00 27.13 284 GLY A C 1
ATOM 2232 O O . GLY A 1 301 ? 7.457 -20.455 23.839 1.00 27.61 284 GLY A O 1
ATOM 2233 N N . TRP A 1 302 ? 5.256 -20.042 23.606 1.00 26.04 285 TRP A N 1
ATOM 2234 C CA . TRP A 1 302 ? 5.319 -19.982 22.170 1.00 25.03 285 TRP A CA 1
ATOM 2235 C C . TRP A 1 302 ? 5.230 -18.526 21.743 1.00 25.62 285 TRP A C 1
ATOM 2236 O O . TRP A 1 302 ? 4.423 -17.767 22.271 1.00 25.67 285 TRP A O 1
ATOM 2247 N N . GLY A 1 303 ? 6.072 -18.141 20.792 1.00 25.30 286 GLY A N 1
ATOM 2248 C CA . GLY A 1 303 ? 6.015 -16.814 20.205 1.00 25.63 286 GLY A CA 1
ATOM 2249 C C . GLY A 1 303 ? 6.290 -15.706 21.199 1.00 26.54 286 GLY A C 1
ATOM 2250 O O . GLY A 1 303 ? 7.125 -15.844 22.101 1.00 26.20 286 GLY A O 1
ATOM 2251 N N . GLU A 1 304 ? 5.588 -14.593 21.020 1.00 26.69 287 GLU A N 1
ATOM 2252 C CA . GLU A 1 304 ? 5.748 -13.447 21.899 1.00 27.15 287 GLU A CA 1
ATOM 2253 C C . GLU A 1 304 ? 4.762 -13.610 23.020 1.00 26.77 287 GLU A C 1
ATOM 2254 O O . GLU A 1 304 ? 3.639 -13.138 22.940 1.00 27.14 287 GLU A O 1
ATOM 2260 N N . SER A 1 305 ? 5.189 -14.365 24.032 1.00 26.78 288 SER A N 1
ATOM 2261 C CA . SER A 1 305 ? 4.372 -14.672 25.188 1.00 27.22 288 SER A CA 1
ATOM 2262 C C . SER A 1 305 ? 3.035 -15.275 24.761 1.00 26.48 288 SER A C 1
ATOM 2263 O O . SER A 1 305 ? 2.016 -15.043 25.406 1.00 26.18 288 SER A O 1
ATOM 2266 N N . GLY A 1 306 ? 3.045 -16.053 23.679 1.00 26.04 289 GLY A N 1
ATOM 2267 C CA . GLY A 1 306 ? 1.836 -16.757 23.261 1.00 25.78 289 GLY A CA 1
ATOM 2268 C C . GLY A 1 306 ? 1.105 -16.105 22.104 1.00 26.25 289 GLY A C 1
ATOM 2269 O O . GLY A 1 306 ? 0.170 -16.690 21.528 1.00 25.32 289 GLY A O 1
ATOM 2270 N N . TYR A 1 307 ? 1.540 -14.890 21.766 1.00 26.00 290 TYR A N 1
ATOM 2271 C CA . TYR A 1 307 ? 0.967 -14.138 20.677 1.00 25.71 290 TYR A CA 1
ATOM 2272 C C . TYR A 1 307 ? 1.953 -14.136 19.552 1.00 25.76 290 TYR A C 1
ATOM 2273 O O . TYR A 1 307 ? 3.088 -14.558 19.714 1.00 25.52 290 TYR A O 1
ATOM 2282 N N . TRP A 1 308 ? 1.527 -13.642 18.401 1.00 25.64 291 TRP A N 1
ATOM 2283 C CA . TRP A 1 308 ? 2.494 -13.315 17.399 1.00 25.91 291 TRP A CA 1
ATOM 2284 C C . TRP A 1 308 ? 1.999 -12.177 16.575 1.00 25.90 291 TRP A C 1
ATOM 2285 O O . TRP A 1 308 ? 0.812 -11.865 16.576 1.00 26.15 291 TRP A O 1
ATOM 2296 N N . ARG A 1 309 ? 2.941 -11.544 15.903 1.00 26.52 292 ARG A N 1
ATOM 2297 C CA . ARG A 1 309 ? 2.628 -10.551 14.917 1.00 27.53 292 ARG A CA 1
ATOM 2298 C C . ARG A 1 309 ? 2.883 -11.191 13.574 1.00 27.20 292 ARG A C 1
ATOM 2299 O O . ARG A 1 309 ? 3.892 -11.881 13.366 1.00 28.06 292 ARG A O 1
ATOM 2307 N N . GLN A 1 310 ? 1.932 -11.005 12.677 1.00 26.69 293 GLN A N 1
ATOM 2308 C CA . GLN A 1 310 ? 2.057 -11.536 11.344 1.00 26.46 293 GLN A CA 1
ATOM 2309 C C . GLN A 1 310 ? 1.777 -10.414 10.372 1.00 26.51 293 GLN A C 1
ATOM 2310 O O . GLN A 1 310 ? 0.938 -9.569 10.646 1.00 26.47 293 GLN A O 1
ATOM 2316 N N . VAL A 1 311 ? 2.476 -10.414 9.244 1.00 26.61 294 VAL A N 1
ATOM 2317 C CA . VAL A 1 311 ? 2.248 -9.406 8.211 1.00 27.58 294 VAL A CA 1
ATOM 2318 C C . VAL A 1 311 ? 0.771 -9.235 7.918 1.00 27.67 294 VAL A C 1
ATOM 2319 O O . VAL A 1 311 ? 0.026 -10.217 7.733 1.00 28.21 294 VAL A O 1
ATOM 2323 N N . ARG A 1 312 ? 0.350 -7.976 7.908 1.00 28.25 295 ARG A N 1
ATOM 2324 C CA . ARG A 1 312 ? -1.003 -7.598 7.515 1.00 28.26 295 ARG A CA 1
ATOM 2325 C C . ARG A 1 312 ? -0.917 -6.934 6.152 1.00 28.88 295 ARG A C 1
ATOM 2326 O O . ARG A 1 312 ? 0.091 -6.313 5.836 1.00 28.63 295 ARG A O 1
ATOM 2334 N N . ASN A 1 313 ? -1.968 -7.053 5.344 1.00 29.70 296 ASN A N 1
ATOM 2335 C CA . ASN A 1 313 ? -1.939 -6.503 3.983 1.00 30.48 296 ASN A CA 1
ATOM 2336 C C . ASN A 1 313 ? -0.775 -7.079 3.200 1.00 30.40 296 ASN A C 1
ATOM 2337 O O . ASN A 1 313 ? -0.160 -6.406 2.374 1.00 31.19 296 ASN A O 1
ATOM 2342 N N . TYR A 1 314 ? -0.449 -8.321 3.514 1.00 30.01 297 TYR A N 1
ATOM 2343 C CA . TYR A 1 314 ? 0.508 -9.069 2.744 1.00 29.30 297 TYR A CA 1
ATOM 2344 C C . TYR A 1 314 ? -0.215 -10.251 2.113 1.00 28.42 297 TYR A C 1
ATOM 2345 O O . TYR A 1 314 ? 0.047 -11.419 2.420 1.00 27.43 297 TYR A O 1
ATOM 2354 N N . GLY A 1 315 ? -1.153 -9.938 1.223 1.00 28.22 298 GLY A N 1
ATOM 2355 C CA . GLY A 1 315 ? -1.936 -10.975 0.560 1.00 27.50 298 GLY A CA 1
ATOM 2356 C C . GLY A 1 315 ? -2.644 -11.884 1.552 1.00 27.17 298 GLY A C 1
ATOM 2357 O O . GLY A 1 315 ? -2.683 -13.099 1.373 1.00 27.34 298 GLY A O 1
ATOM 2358 N N . ASN A 1 316 ? -3.208 -11.298 2.602 1.00 26.91 299 ASN A N 1
ATOM 2359 C CA . ASN A 1 316 ? -3.995 -12.070 3.567 1.00 26.87 299 ASN A CA 1
ATOM 2360 C C . ASN A 1 316 ? -3.255 -13.343 3.996 1.00 26.57 299 ASN A C 1
ATOM 2361 O O . ASN A 1 316 ? -3.786 -14.466 3.923 1.00 26.72 299 ASN A O 1
ATOM 2366 N N . ASN A 1 317 ? -2.027 -13.141 4.434 1.00 26.12 300 ASN A N 1
ATOM 2367 C CA . ASN A 1 317 ? -1.091 -14.222 4.623 1.00 26.74 300 ASN A CA 1
ATOM 2368 C C . ASN A 1 317 ? -1.702 -15.316 5.508 1.00 27.14 300 ASN A C 1
ATOM 2369 O O . ASN A 1 317 ? -2.249 -15.032 6.587 1.00 27.71 300 ASN A O 1
ATOM 2374 N N . CYS A 1 318 ? -1.665 -16.545 5.005 1.00 26.82 301 CYS A N 1
ATOM 2375 C CA . CYS A 1 318 ? -2.157 -17.712 5.718 1.00 27.01 301 CYS A CA 1
ATOM 2376 C C . CYS A 1 318 ? -3.639 -17.649 6.043 1.00 26.45 301 CYS A C 1
ATOM 2377 O O . CYS A 1 318 ? -4.114 -18.402 6.872 1.00 25.65 301 CYS A O 1
ATOM 2380 N N . GLY A 1 319 ? -4.360 -16.753 5.378 1.00 26.58 302 GLY A N 1
ATOM 2381 C CA . GLY A 1 319 ? -5.823 -16.765 5.452 1.00 26.33 302 GLY A CA 1
ATOM 2382 C C . GLY A 1 319 ? -6.353 -16.148 6.730 1.00 26.23 302 GLY A C 1
ATOM 2383 O O . GLY A 1 319 ? -7.470 -16.429 7.144 1.00 25.65 302 GLY A O 1
ATOM 2384 N N . ILE A 1 320 ? -5.544 -15.292 7.347 1.00 26.53 303 ILE A N 1
ATOM 2385 C CA . ILE A 1 320 ? -5.968 -14.555 8.535 1.00 27.23 303 ILE A CA 1
ATOM 2386 C C . ILE A 1 320 ? -7.385 -13.996 8.380 1.00 27.97 303 ILE A C 1
ATOM 2387 O O . ILE A 1 320 ? -8.224 -14.199 9.267 1.00 28.19 303 ILE A O 1
ATOM 2392 N N . ALA A 1 321 ? -7.675 -13.341 7.250 1.00 28.17 304 ALA A N 1
ATOM 2393 C CA . ALA A 1 321 ? -8.990 -12.726 7.063 1.00 28.75 304 ALA A CA 1
ATOM 2394 C C . ALA A 1 321 ? -9.960 -13.562 6.217 1.00 28.96 304 ALA A C 1
ATOM 2395 O O . ALA A 1 321 ? -11.016 -13.083 5.816 1.00 29.75 304 ALA A O 1
ATOM 2397 N N . THR A 1 322 ? -9.631 -14.827 6.001 1.00 28.91 305 THR A N 1
ATOM 2398 C CA . THR A 1 322 ? -10.428 -15.696 5.160 1.00 28.89 305 THR A CA 1
ATOM 2399 C C . THR A 1 322 ? -11.718 -16.151 5.846 1.00 28.80 305 THR A C 1
ATOM 2400 O O . THR A 1 322 ? -12.756 -16.279 5.202 1.00 28.33 305 THR A O 1
ATOM 2404 N N . ALA A 1 323 ? -11.642 -16.408 7.148 1.00 28.33 306 ALA A N 1
ATOM 2405 C CA . ALA A 1 323 ? -12.786 -16.922 7.879 1.00 28.46 306 ALA A CA 1
ATOM 2406 C C . ALA A 1 323 ? -12.773 -16.279 9.251 1.00 28.40 306 ALA A C 1
ATOM 2407 O O . ALA A 1 323 ? -12.630 -16.940 10.278 1.00 28.39 306 ALA A O 1
ATOM 2409 N N . ALA A 1 324 ? -12.907 -14.965 9.226 1.00 28.30 307 ALA A N 1
ATOM 2410 C CA . ALA A 1 324 ? -12.918 -14.162 10.428 1.00 28.81 307 ALA A CA 1
ATOM 2411 C C . ALA A 1 324 ? -14.355 -13.956 10.869 1.00 28.71 307 ALA A C 1
ATOM 2412 O O . ALA A 1 324 ? -15.263 -13.686 10.052 1.00 27.72 307 ALA A O 1
ATOM 2414 N N . SER A 1 325 ? -14.550 -14.113 12.170 1.00 28.58 308 SER A N 1
ATOM 2415 C CA . SER A 1 325 ? -15.836 -13.867 12.773 1.00 29.01 308 SER A CA 1
ATOM 2416 C C . SER A 1 325 ? -15.656 -13.479 14.231 1.00 29.47 308 SER A C 1
ATOM 2417 O O . SER A 1 325 ? -14.616 -13.752 14.856 1.00 28.85 308 SER A O 1
ATOM 2420 N N . TYR A 1 326 ? -16.663 -12.794 14.739 1.00 29.15 309 TYR A N 1
ATOM 2421 C CA . TYR A 1 326 ? -16.700 -12.444 16.111 1.00 30.26 309 TYR A CA 1
ATOM 2422 C C . TYR A 1 326 ? -18.146 -12.479 16.555 1.00 30.57 309 TYR A C 1
ATOM 2423 O O . TYR A 1 326 ? -19.052 -12.318 15.740 1.00 30.76 309 TYR A O 1
ATOM 2432 N N . PRO A 1 327 ? -18.366 -12.772 17.836 1.00 31.39 310 PRO A N 1
ATOM 2433 C CA . PRO A 1 327 ? -19.722 -12.995 18.286 1.00 32.04 310 PRO A CA 1
ATOM 2434 C C . PRO A 1 327 ? -20.411 -11.732 18.779 1.00 32.56 310 PRO A C 1
ATOM 2435 O O . PRO A 1 327 ? -19.758 -10.781 19.201 1.00 32.68 310 PRO A O 1
ATOM 2439 N N . ALA A 1 328 ? -21.731 -11.731 18.704 1.00 33.75 311 ALA A N 1
ATOM 2440 C CA . ALA A 1 328 ? -22.523 -10.681 19.329 1.00 34.32 311 ALA A CA 1
ATOM 2441 C C . ALA A 1 328 ? -23.077 -11.275 20.614 1.00 34.30 311 ALA A C 1
ATOM 2442 O O . ALA A 1 328 ? -23.690 -12.344 20.591 1.00 34.38 311 ALA A O 1
ATOM 2444 N N . LEU A 1 329 ? -22.845 -10.594 21.730 1.00 34.82 312 LEU A N 1
ATOM 2445 C CA . LEU A 1 329 ? -23.380 -11.052 23.009 1.00 35.80 312 LEU A CA 1
ATOM 2446 C C . LEU A 1 329 ? -24.910 -11.055 22.997 1.00 36.48 312 LEU A C 1
ATOM 2447 O O . LEU A 1 329 ? -25.530 -11.840 23.733 1.00 36.78 312 LEU A O 1
#

Solvent-accessible surface area: 12850 Å² total; per-residue (Å²): 180,56,130,28,90,73,57,7,40,92,5,43,150,89,36,181,53,110,40,111,35,108,90,32,53,87,113,43,48,112,37,1,105,79,1,34,43,62,12,58,104,17,36,54,106,64,140,153,63,114,28,84,4,22,26,38,59,2,38,10,0,8,35,24,108,106,57,0,67,61,23,4,52,99,7,97,45,175,182,23,137,65,91,35,97,53,31,156,122,128,69,51,90,71,16,65,39,80,110,85,0,23,4,98,27,22,52,3,25,160,0,2,0,3,2,0,14,1,0,1,2,0,0,1,0,4,2,12,63,130,129,67,182,59,36,20,0,0,0,0,0,0,4,16,18,0,63,109,54,26,2,38,6,12,82,0,3,86,4,13,22,0,1,14,2,0,66,82,119,0,0,5,15,28,101,46,7,79,51,56,30,101,52,52,185,67,109,38,59,83,103,80,35,49,9,62,1,57,0,19,51,31,7,63,83,31,51,14,87,18,0,0,11,0,0,21,104,17,0,0,0,0,0,4,0,13,0,14,28,30,0,0,6,1,29,15,16,13,0,59,2,112,79,19,63,78,81,78,29,7,4,5,3,3,0,0,0,2,0,62,59,145,72,68,34,32,0,3,0,13,4,4,0,9,72,53,0,16,41,76,0,16,0,51,0,10,12,74,107,57,6,11,2,0,0,0,30,23,1,4,18,0,16,41

Organism: Tenebrio molitor (NCBI:txid7067)

Radius of gyration: 18.9 Å; Cα contacts (8 Å, |Δi|>4): 769; chains: 1; bounding box: 58×51×36 Å